Protein AF-0000000069406466 (afdb_homodimer)

pLDDT: mean 70.48, std 24.39, range [24.64, 94.5]

Solvent-accessible surface area (backbone atoms only — not comparable to full-atom values): 13972 Å² total; per-residue (Å²): 131,68,74,75,55,61,64,60,56,62,60,57,58,71,51,67,74,61,66,78,75,68,78,82,64,71,60,53,56,48,69,67,55,51,51,47,45,51,51,47,50,48,57,48,57,71,65,49,71,77,68,84,80,76,56,48,64,37,72,46,17,49,35,21,50,43,39,33,50,47,50,52,49,51,51,35,48,53,44,15,49,49,50,24,62,76,67,70,49,79,52,36,38,43,65,37,44,48,54,22,35,55,65,72,37,48,67,62,57,22,51,53,28,45,54,45,12,51,49,42,30,47,8,51,60,50,66,109,130,68,74,75,56,62,66,62,55,64,66,58,61,70,52,66,73,64,65,78,74,69,78,82,62,65,57,49,56,47,70,69,57,50,51,48,45,49,50,47,51,49,58,48,58,73,65,52,75,72,73,88,79,72,58,48,64,37,73,46,18,48,36,21,51,43,39,32,49,46,49,53,50,50,51,35,50,51,44,15,50,51,49,24,59,74,68,69,50,77,51,36,39,42,64,37,44,48,54,23,35,55,68,72,36,50,66,60,59,21,51,52,28,44,54,45,12,51,46,40,28,47,10,53,61,56,67,108

Secondary structure (DSSP, 8-state):
--HHHHHHHHHHHTTTT-------------HHHHHHHHHHHHHHHHH----S---EE-HHHHHHHHHHHHHHHHHHHHHHHHHHHHHT-SEE-HHHHHHHHHHHS-HHHHHHHHHHHHHHHHHHHTT-/--HHHHHHHHHHHTTTT-------------HHHHHHHHHHHHHHHHH----S--PEEPHHHHHHHHHHHHHHHHHHHHHHHHHHHHHT-SEE-HHHHHHHHHHHS-HHHHHHHHHHHHHHHHHHHTT-

Sequence (256 aa):
MRKNTEIRSKTSLYAKSMGACPKLGGEQVSRATAAAIEASIRTFRKRSKTVHNQLGMSKKAMMAMDSFTFDVYDKIKTEASNLVYQNSKATITSREIQTAVRLILPGELAKHAITEGAKAVTKYTNTKMRKNTEIRSKTSLYAKSMGACPKLGGEQVSRATAAAIEASIRTFRKRSKTVHNQLGMSKKAMMAMDSFTFDVYDKIKTEASNLVYQNSKATITSREIQTAVRLILPGELAKHAITEGAKAVTKYTNTK

Organism: NCBI:txid2607531

Nearest PDB structures (foldseek):
  4kha-assembly1_A  TM=8.473E-01  e=2.253E-07  Thermochaetoides thermophila DSM 1495
  6ipu-assembly1_D  TM=7.915E-01  e=2.539E-07  Homo sapiens
  5g2e-assembly1_L  TM=8.686E-01  e=1.523E-06  Xenopus laevis
  8yti-assembly1_N  TM=7.899E-01  e=3.856E-07  Homo sapiens
  7xvl-assembly1_X  TM=7.874E-01  e=5.518E-07  Homo sapiens

InterPro domains:
  IPR000558 Histone H2B [PR00621] (59-79)
  IPR000558 Histone H2B [PR00621] (81-98)
  IPR000558 Histone H2B [PR00621] (98-111)
  IPR000558 Histone H2B [PR00621] (111-124)
  IPR000558 Histone H2B [PTHR23428] (44-125)
  IPR000558 Histone H2B [SM00427] (41-126)
  IPR007125 Core Histone H2A/H2B/H3 domain [PF00125] (44-103)
  IPR009072 Histone-fold [G3DSA:1.10.20.10] (3-128)
  IPR009072 Histone-fold [SSF47113] (44-128)
  IPR055333 Histone H2B, conserved site [PS00357] (95-117)

Structure (mmCIF, N/CA/C/O backbone):
data_AF-0000000069406466-model_v1
#
loop_
_entity.id
_entity.type
_entity.pdbx_description
1 polymer 'Histone H2B'
#
loop_
_atom_site.group_PDB
_atom_site.id
_atom_site.type_symbol
_atom_site.label_atom_id
_atom_site.label_alt_id
_atom_site.label_comp_id
_atom_site.label_asym_id
_atom_site.label_entity_id
_atom_site.label_seq_id
_atom_site.pdbx_PDB_ins_code
_atom_site.Cartn_x
_atom_site.Cartn_y
_atom_site.Cartn_z
_atom_site.occupancy
_atom_site.B_iso_or_equiv
_atom_site.auth_seq_id
_atom_site.auth_comp_id
_atom_site.auth_asym_id
_atom_site.auth_atom_id
_atom_site.pdbx_PDB_model_num
ATOM 1 N N . MET A 1 1 ? 29.562 -12.445 -11.82 1 24.64 1 MET A N 1
ATOM 2 C CA . MET A 1 1 ? 29.766 -11.016 -11.586 1 24.64 1 MET A CA 1
ATOM 3 C C . MET A 1 1 ? 28.75 -10.188 -12.383 1 24.64 1 MET A C 1
ATOM 5 O O . MET A 1 1 ? 28.719 -8.961 -12.273 1 24.64 1 MET A O 1
ATOM 9 N N . ARG A 1 2 ? 28.219 -10.609 -13.5 1 28.88 2 ARG A N 1
ATOM 10 C CA . ARG A 1 2 ? 27.406 -9.867 -14.461 1 28.88 2 ARG A CA 1
ATOM 11 C C . ARG A 1 2 ? 25.984 -9.688 -13.953 1 28.88 2 ARG A C 1
ATOM 13 O O . ARG A 1 2 ? 25.203 -8.938 -14.539 1 28.88 2 ARG A O 1
ATOM 20 N N . LYS A 1 3 ? 25.5 -10.625 -13.211 1 34.06 3 LYS A N 1
ATOM 21 C CA . LYS A 1 3 ? 24.062 -10.648 -12.977 1 34.06 3 LYS A CA 1
ATOM 22 C C . LYS A 1 3 ? 23.625 -9.492 -12.078 1 34.06 3 LYS A C 1
ATOM 24 O O . LYS A 1 3 ? 22.469 -9.086 -12.102 1 34.06 3 LYS A O 1
ATOM 29 N N . ASN A 1 4 ? 24.422 -9.039 -11.227 1 29.53 4 ASN A N 1
ATOM 30 C CA . ASN A 1 4 ? 24.109 -7.996 -10.266 1 29.53 4 ASN A CA 1
ATOM 31 C C . ASN A 1 4 ? 24.047 -6.621 -10.922 1 29.53 4 ASN A C 1
ATOM 33 O O . ASN A 1 4 ? 23.672 -5.633 -10.289 1 29.53 4 ASN A O 1
ATOM 37 N N . THR A 1 5 ? 24.688 -6.488 -12.117 1 30.31 5 THR A N 1
ATOM 38 C CA . THR A 1 5 ? 24.828 -5.176 -12.734 1 30.31 5 THR A CA 1
ATOM 39 C C . THR A 1 5 ? 23.531 -4.781 -13.453 1 30.31 5 THR A C 1
ATOM 41 O O . THR A 1 5 ? 23.203 -3.596 -13.547 1 30.31 5 THR A O 1
ATOM 44 N N . GLU A 1 6 ? 22.906 -5.77 -14.188 1 29.7 6 GLU A N 1
ATOM 45 C CA . GLU A 1 6 ? 21.797 -5.406 -15.078 1 29.7 6 GLU A CA 1
ATOM 46 C C . GLU A 1 6 ? 20.578 -4.945 -14.281 1 29.7 6 GLU A C 1
ATOM 48 O O . GLU A 1 6 ? 19.781 -4.152 -14.773 1 29.7 6 GLU A O 1
ATOM 53 N N . ILE A 1 7 ? 20.406 -5.43 -13.133 1 30.02 7 ILE A N 1
ATOM 54 C CA . ILE A 1 7 ? 19.219 -5.09 -12.367 1 30.02 7 ILE A CA 1
ATOM 55 C C . ILE A 1 7 ? 19.312 -3.65 -11.867 1 30.02 7 ILE A C 1
ATOM 57 O O . ILE A 1 7 ? 18.297 -3.018 -11.57 1 30.02 7 ILE A O 1
ATOM 61 N N . ARG A 1 8 ? 20.5 -3.139 -11.734 1 30.53 8 ARG A N 1
ATOM 62 C CA . ARG A 1 8 ? 20.656 -1.753 -11.297 1 30.53 8 ARG A CA 1
ATOM 63 C C . ARG A 1 8 ? 20.188 -0.784 -12.383 1 30.53 8 ARG A C 1
ATOM 65 O O . ARG A 1 8 ? 19.719 0.315 -12.078 1 30.53 8 ARG A O 1
ATOM 72 N N . SER A 1 9 ? 20.328 -1.093 -13.602 1 30.78 9 SER A N 1
ATOM 73 C CA . SER A 1 9 ? 20.062 -0.148 -14.68 1 30.78 9 SER A CA 1
ATOM 74 C C . SER A 1 9 ? 18.578 0.061 -14.875 1 30.78 9 SER A C 1
ATOM 76 O O . SER A 1 9 ? 18.125 1.172 -15.172 1 30.78 9 SER A O 1
ATOM 78 N N . LYS A 1 10 ? 17.828 -0.994 -14.852 1 31.56 10 LYS A N 1
ATOM 79 C CA . LYS A 1 10 ? 16.406 -0.818 -15.188 1 31.56 10 LYS A CA 1
ATOM 80 C C . LYS A 1 10 ? 15.664 -0.106 -14.07 1 31.56 10 LYS A C 1
ATOM 82 O O . LYS A 1 10 ? 14.523 0.317 -14.25 1 31.56 10 LYS A O 1
ATOM 87 N N . THR A 1 11 ? 16.156 -0.073 -12.898 1 31 11 THR A N 1
ATOM 88 C CA . THR A 1 11 ? 15.555 0.742 -11.844 1 31 11 THR A CA 1
ATOM 89 C C . THR A 1 11 ? 15.602 2.221 -12.219 1 31 11 THR A C 1
ATOM 91 O O . THR A 1 11 ? 14.836 3.025 -11.68 1 31 11 THR A O 1
ATOM 94 N N . SER A 1 12 ? 16.516 2.639 -13.102 1 29 12 SER A N 1
ATOM 95 C CA . SER A 1 12 ? 16.688 4.023 -13.531 1 29 12 SER A CA 1
ATOM 96 C C . SER A 1 12 ? 15.562 4.449 -14.469 1 29 12 SER A C 1
ATOM 98 O O . SER A 1 12 ? 15.195 5.625 -14.508 1 29 12 SER A O 1
ATOM 100 N N . LEU A 1 13 ? 15.133 3.594 -15.352 1 27.27 13 LEU A N 1
ATOM 101 C CA . LEU A 1 13 ? 14.234 4.031 -16.406 1 27.27 13 LEU A CA 1
ATOM 102 C C . LEU A 1 13 ? 12.852 4.352 -15.852 1 27.27 13 LEU A C 1
ATOM 104 O O . LEU A 1 13 ? 12.07 5.062 -16.484 1 27.27 13 LEU A O 1
ATOM 108 N N . TYR A 1 14 ? 12.445 3.648 -14.938 1 27.73 14 TYR A N 1
ATOM 109 C CA . TYR A 1 14 ? 11.086 3.893 -14.461 1 27.73 14 TYR A CA 1
ATOM 110 C C . TYR A 1 14 ? 10.961 5.289 -13.859 1 27.73 14 TYR A C 1
ATOM 112 O O . TYR A 1 14 ? 9.898 5.664 -13.359 1 27.73 14 TYR A O 1
ATOM 120 N N . ALA A 1 15 ? 12.023 6.035 -13.75 1 26.14 15 ALA A N 1
ATOM 121 C CA . ALA A 1 15 ? 11.938 7.414 -13.273 1 26.14 15 ALA A CA 1
ATOM 122 C C . ALA A 1 15 ? 11.07 8.258 -14.203 1 26.14 15 ALA A C 1
ATOM 124 O O . ALA A 1 15 ? 10.414 9.203 -13.758 1 26.14 15 ALA A O 1
ATOM 125 N N . LYS A 1 16 ? 11.312 8.078 -15.5 1 27 16 LYS A N 1
ATOM 126 C CA . LYS A 1 16 ? 10.914 9.148 -16.406 1 27 16 LYS A CA 1
ATOM 127 C C . LYS A 1 16 ? 9.398 9.219 -16.547 1 27 16 LYS A C 1
ATOM 129 O O . LYS A 1 16 ? 8.844 10.25 -16.922 1 27 16 LYS A O 1
ATOM 134 N N . SER A 1 17 ? 8.797 8.047 -16.656 1 25.7 17 SER A N 1
ATOM 135 C CA . SER A 1 17 ? 7.426 8.195 -17.125 1 25.7 17 SER A CA 1
ATOM 136 C C . SER A 1 17 ? 6.523 8.727 -16.016 1 25.7 17 SER A C 1
ATOM 138 O O . SER A 1 17 ? 5.449 8.172 -15.773 1 25.7 17 SER A O 1
ATOM 140 N N . MET A 1 18 ? 7.02 8.977 -14.914 1 27.36 18 MET A N 1
ATOM 141 C CA . MET A 1 18 ? 6.16 9.648 -13.945 1 27.36 18 MET A CA 1
ATOM 142 C C . MET A 1 18 ? 5.562 10.922 -14.531 1 27.36 18 MET A C 1
ATOM 144 O O . MET A 1 18 ? 6.289 11.875 -14.836 1 27.36 18 MET A O 1
ATOM 148 N N . GLY A 1 19 ? 4.688 10.82 -15.57 1 25.95 19 GLY A N 1
ATOM 149 C CA . GLY A 1 19 ? 4.055 11.961 -16.219 1 25.95 19 GLY A CA 1
ATOM 150 C C . GLY A 1 19 ? 3.807 13.117 -15.266 1 25.95 19 GLY A C 1
ATOM 151 O O . GLY A 1 19 ? 3.879 12.953 -14.047 1 25.95 19 GLY A O 1
ATOM 152 N N . ALA A 1 20 ? 3.555 14.328 -15.828 1 25.59 20 ALA A N 1
ATOM 153 C CA . ALA A 1 20 ? 3.336 15.703 -15.367 1 25.59 20 ALA A CA 1
ATOM 154 C C . ALA A 1 20 ? 2.295 15.742 -14.258 1 25.59 20 ALA A C 1
ATOM 156 O O . ALA A 1 20 ? 1.245 15.102 -14.352 1 25.59 20 ALA A O 1
ATOM 157 N N . CYS A 1 21 ? 2.734 15.82 -13.047 1 26.34 21 CYS A N 1
ATOM 158 C CA . CYS A 1 21 ? 1.842 16.234 -11.961 1 26.34 21 CYS A CA 1
ATOM 159 C C . CYS A 1 21 ? 0.763 17.172 -12.477 1 26.34 21 CYS A C 1
ATOM 161 O O . CYS A 1 21 ? 1.069 18.25 -12.984 1 26.34 21 CYS A O 1
ATOM 163 N N . PRO A 1 22 ? -0.273 16.703 -13.086 1 28.12 22 PRO A N 1
ATOM 164 C CA . PRO A 1 22 ? -1.196 17.781 -13.422 1 28.12 22 PRO A CA 1
ATOM 165 C C . PRO A 1 22 ? -1.285 18.844 -12.328 1 28.12 22 PRO A C 1
ATOM 167 O O . PRO A 1 22 ? -1.017 18.562 -11.164 1 28.12 22 PRO A O 1
ATOM 170 N N . LYS A 1 23 ? -1.29 20.062 -12.688 1 30.56 23 LYS A N 1
ATOM 171 C CA . LYS A 1 23 ? -1.561 21.281 -11.914 1 30.56 23 LYS A CA 1
ATOM 172 C C . LYS A 1 23 ? -2.576 21 -10.805 1 30.56 23 LYS A C 1
ATOM 174 O O . LYS A 1 23 ? -3.52 20.234 -11 1 30.56 23 LYS A O 1
ATOM 179 N N . LEU A 1 24 ? -2.186 21.031 -9.43 1 33.44 24 LEU A N 1
ATOM 180 C CA . LEU A 1 24 ? -2.865 21.141 -8.141 1 33.44 24 LEU A CA 1
ATOM 181 C C . LEU A 1 24 ? -4.238 21.781 -8.305 1 33.44 24 LEU A C 1
ATOM 183 O O . LEU A 1 24 ? -4.434 22.938 -7.938 1 33.44 24 LEU A O 1
ATOM 187 N N . GLY A 1 25 ? -4.895 21.797 -9.438 1 31.45 25 GLY A N 1
ATOM 188 C CA . GLY A 1 25 ? -6.18 22.469 -9.414 1 31.45 25 GLY A CA 1
ATOM 189 C C . GLY A 1 25 ? -7.125 21.906 -8.367 1 31.45 25 GLY A C 1
ATOM 190 O O . GLY A 1 25 ? -6.918 20.812 -7.855 1 31.45 25 GLY A O 1
ATOM 191 N N . GLY A 1 26 ? -8 22.656 -7.578 1 38.09 26 GLY A N 1
ATOM 192 C CA . GLY A 1 26 ? -9.078 22.75 -6.605 1 38.09 26 GLY A CA 1
ATOM 193 C C . GLY A 1 26 ? -10.031 21.578 -6.66 1 38.09 26 GLY A C 1
ATOM 194 O O . GLY A 1 26 ? -11.195 21.688 -6.258 1 38.09 26 GLY A O 1
ATOM 195 N N . GLU A 1 27 ? -9.852 20.625 -7.516 1 46.22 27 GLU A N 1
ATOM 196 C CA . GLU A 1 27 ? -11.023 19.766 -7.703 1 46.22 27 GLU A CA 1
ATOM 197 C C . GLU A 1 27 ? -11.25 18.875 -6.492 1 46.22 27 GLU A C 1
ATOM 199 O O . GLU A 1 27 ? -10.305 18.266 -5.977 1 46.22 27 GLU A O 1
ATOM 204 N N . GLN A 1 28 ? -12.43 19.094 -5.68 1 54.94 28 GLN A N 1
ATOM 205 C CA . GLN A 1 28 ? -13.047 18.438 -4.539 1 54.94 28 GLN A CA 1
ATOM 206 C C . GLN A 1 28 ? -13.078 16.922 -4.734 1 54.94 28 GLN A C 1
ATOM 208 O O . GLN A 1 28 ? -13.375 16.438 -5.828 1 54.94 28 GLN A O 1
ATOM 213 N N . VAL A 1 29 ? -12.383 16.219 -3.791 1 64.81 29 VAL A N 1
ATOM 214 C CA . VAL A 1 29 ? -12.5 14.758 -3.822 1 64.81 29 VAL A CA 1
ATOM 215 C C . VAL A 1 29 ? -13.961 14.352 -3.67 1 64.81 29 VAL A C 1
ATOM 217 O O . VAL A 1 29 ? -14.68 14.891 -2.822 1 64.81 29 VAL A O 1
ATOM 220 N N . SER A 1 30 ? -14.43 13.711 -4.57 1 75.19 30 SER A N 1
ATOM 221 C CA . SER A 1 30 ? -15.805 13.227 -4.512 1 75.19 30 SER A CA 1
ATOM 222 C C . SER A 1 30 ? -16.047 12.406 -3.246 1 75.19 30 SER A C 1
ATOM 224 O O . SER A 1 30 ? -15.102 11.875 -2.66 1 75.19 30 SER A O 1
ATOM 226 N N . ARG A 1 31 ? -17.25 12.5 -2.707 1 80.12 31 ARG A N 1
ATOM 227 C CA . ARG A 1 31 ? -17.641 11.727 -1.537 1 80.12 31 ARG A CA 1
ATOM 228 C C . ARG A 1 31 ? -17.281 10.25 -1.718 1 80.12 31 ARG A C 1
ATOM 230 O O . ARG A 1 31 ? -16.844 9.586 -0.773 1 80.12 31 ARG A O 1
ATOM 237 N N . ALA A 1 32 ? -17.484 9.773 -2.922 1 80.94 32 ALA A N 1
ATOM 238 C CA . ALA A 1 32 ? -17.203 8.367 -3.215 1 80.94 32 ALA A CA 1
ATOM 239 C C . ALA A 1 32 ? -15.719 8.062 -3.059 1 80.94 32 ALA A C 1
ATOM 241 O O . ALA A 1 32 ? -15.352 7.023 -2.502 1 80.94 32 ALA A O 1
ATOM 242 N N . THR A 1 33 ? -14.914 8.938 -3.521 1 79.5 33 THR A N 1
ATOM 243 C CA . THR A 1 33 ? -13.469 8.742 -3.422 1 79.5 33 THR A CA 1
ATOM 244 C C . THR A 1 33 ? -13.016 8.805 -1.967 1 79.5 33 THR A C 1
ATOM 246 O O . THR A 1 33 ? -12.188 7.996 -1.536 1 79.5 33 THR A O 1
ATOM 249 N N . ALA A 1 34 ? -13.586 9.688 -1.26 1 81.94 34 ALA A N 1
ATOM 250 C CA . ALA A 1 34 ? -13.25 9.82 0.156 1 81.94 34 ALA A CA 1
ATOM 251 C C . ALA A 1 34 ? -13.625 8.555 0.925 1 81.94 34 ALA A C 1
ATOM 253 O O . ALA A 1 34 ? -12.867 8.102 1.785 1 81.94 34 ALA A O 1
ATOM 254 N N . ALA A 1 35 ? -14.773 8.062 0.629 1 84.75 35 ALA A N 1
ATOM 255 C CA . ALA A 1 35 ? -15.227 6.84 1.284 1 84.75 35 ALA A CA 1
ATOM 256 C C . ALA A 1 35 ? -14.312 5.668 0.956 1 84.75 35 ALA A C 1
ATOM 258 O O . ALA A 1 35 ? -14.031 4.832 1.817 1 84.75 35 ALA A O 1
ATOM 259 N N . ALA A 1 36 ? -13.867 5.617 -0.244 1 85.19 36 ALA A N 1
ATOM 260 C CA . ALA A 1 36 ? -12.969 4.551 -0.664 1 85.19 36 ALA A CA 1
ATOM 261 C C . ALA A 1 36 ? -11.633 4.645 0.071 1 85.19 36 ALA A C 1
ATOM 263 O O . ALA A 1 36 ? -11.07 3.625 0.487 1 85.19 36 ALA A O 1
ATOM 264 N N . ILE A 1 37 ? -11.18 5.824 0.205 1 86.75 37 ILE A N 1
ATOM 265 C CA . ILE A 1 37 ? -9.922 6.074 0.908 1 86.75 37 ILE A CA 1
ATOM 266 C C . ILE A 1 37 ? -10.047 5.633 2.365 1 86.75 37 ILE A C 1
ATOM 268 O O . ILE A 1 37 ? -9.18 4.93 2.887 1 86.75 37 ILE A O 1
ATOM 272 N N . GLU A 1 38 ? -11.172 6.016 2.943 1 87.5 38 GLU A N 1
ATOM 273 C CA . GLU A 1 38 ? -11.406 5.648 4.336 1 87.5 38 GLU A CA 1
ATOM 274 C C . GLU A 1 38 ? -11.492 4.133 4.5 1 87.5 38 GLU A C 1
ATOM 276 O O . GLU A 1 38 ? -10.992 3.578 5.48 1 87.5 38 GLU A O 1
ATOM 281 N N . ALA A 1 39 ? -12.141 3.529 3.592 1 88.06 39 ALA A N 1
ATOM 282 C CA . ALA A 1 39 ? -12.281 2.076 3.643 1 88.06 39 ALA A CA 1
ATOM 283 C C . ALA A 1 39 ? -10.922 1.392 3.555 1 88.06 39 ALA A C 1
ATOM 285 O O . ALA A 1 39 ? -10.633 0.463 4.316 1 88.06 39 ALA A O 1
ATOM 286 N N . SER A 1 40 ? -10.141 1.834 2.66 1 88.75 40 SER A N 1
ATOM 287 C CA . SER A 1 40 ? -8.805 1.264 2.496 1 88.75 40 SER A CA 1
ATOM 288 C C . SER A 1 40 ? -7.977 1.416 3.768 1 88.75 40 SER A C 1
ATOM 290 O O . SER A 1 40 ? -7.367 0.452 4.238 1 88.75 40 SER A O 1
ATOM 292 N N . ILE A 1 41 ? -7.957 2.533 4.348 1 90.19 41 ILE A N 1
ATOM 293 C CA . ILE A 1 41 ? -7.172 2.818 5.543 1 90.19 41 ILE A CA 1
ATOM 294 C C . ILE A 1 41 ? -7.703 2.002 6.719 1 90.19 41 ILE A C 1
ATOM 296 O O . ILE A 1 41 ? -6.926 1.492 7.531 1 90.19 41 ILE A O 1
ATOM 300 N N . ARG A 1 42 ? -9.039 1.912 6.781 1 88.25 42 ARG A N 1
ATOM 301 C CA . ARG A 1 42 ? -9.656 1.148 7.863 1 88.25 42 ARG A CA 1
ATOM 302 C C . ARG A 1 42 ? -9.203 -0.307 7.832 1 88.25 42 ARG A C 1
ATOM 304 O O . ARG A 1 42 ? -8.93 -0.899 8.875 1 88.25 42 ARG A O 1
ATOM 311 N N . THR A 1 43 ? -9.148 -0.92 6.707 1 87.44 43 THR A N 1
ATOM 312 C CA . THR A 1 43 ? -8.734 -2.312 6.574 1 87.44 43 THR A CA 1
ATOM 313 C C . THR A 1 43 ? -7.309 -2.506 7.086 1 87.44 43 THR A C 1
ATOM 315 O O . THR A 1 43 ? -6.992 -3.535 7.684 1 87.44 43 THR A O 1
ATOM 318 N N . PHE A 1 44 ? -6.43 -1.584 6.887 1 88.75 44 PHE A N 1
ATOM 319 C CA . PHE A 1 44 ? -5.035 -1.681 7.297 1 88.75 44 PHE A CA 1
ATOM 320 C C . PHE A 1 44 ? -4.883 -1.36 8.781 1 88.75 44 PHE A C 1
ATOM 322 O O . PHE A 1 44 ? -4.066 -1.975 9.469 1 88.75 44 PHE A O 1
ATOM 329 N N . ARG A 1 45 ? -5.676 -0.36 9.188 1 85.81 45 ARG A N 1
ATOM 330 C CA . ARG A 1 45 ? -5.625 0.041 10.594 1 85.81 45 ARG A CA 1
ATOM 331 C C . ARG A 1 45 ? -6 -1.12 11.508 1 85.81 45 ARG A C 1
ATOM 333 O O . ARG A 1 45 ? -5.395 -1.305 12.57 1 85.81 45 ARG A O 1
ATOM 340 N N . LYS A 1 46 ? -6.961 -1.856 11.117 1 82.88 46 LYS A N 1
ATOM 341 C CA . LYS A 1 46 ? -7.445 -2.973 11.922 1 82.88 46 LYS A CA 1
ATOM 342 C C . LYS A 1 46 ? -6.391 -4.07 12.031 1 82.88 46 LYS A C 1
ATOM 344 O O . LYS A 1 46 ? -6.336 -4.785 13.039 1 82.88 46 LYS A O 1
ATOM 349 N N . ARG A 1 47 ? -5.574 -4.25 11.117 1 78.88 47 ARG A N 1
ATOM 350 C CA . ARG A 1 47 ? -4.582 -5.32 11.07 1 78.88 47 ARG A CA 1
ATOM 351 C C . ARG A 1 47 ? -3.266 -4.871 11.695 1 78.88 47 ARG A C 1
ATOM 353 O O . ARG A 1 47 ? -2.414 -5.699 12.023 1 78.88 47 ARG A O 1
ATOM 360 N N . SER A 1 48 ? -3.055 -3.596 11.586 1 75.25 48 SER A N 1
ATOM 361 C CA . SER A 1 48 ? -1.8 -3.061 12.102 1 75.25 48 SER A CA 1
ATOM 362 C C . SER A 1 48 ? -1.652 -3.342 13.594 1 75.25 48 SER A C 1
ATOM 364 O O . SER A 1 48 ? -2.604 -3.172 14.359 1 75.25 48 SER A O 1
ATOM 366 N N . LYS A 1 49 ? -0.768 -4.398 13.984 1 58.44 49 LYS A N 1
ATOM 367 C CA . LYS A 1 49 ? -0.438 -4.738 15.359 1 58.44 49 LYS A CA 1
ATOM 368 C C . LYS A 1 49 ? -0.031 -3.498 16.156 1 58.44 49 LYS A C 1
ATOM 370 O O . LYS A 1 49 ? 0.234 -3.582 17.359 1 58.44 49 LYS A O 1
ATOM 375 N N . THR A 1 50 ? 0.639 -2.75 15.445 1 52.12 50 THR A N 1
ATOM 376 C CA . THR A 1 50 ? 1.229 -1.642 16.188 1 52.12 50 THR A CA 1
ATOM 377 C C . THR A 1 50 ? 0.231 -1.069 17.188 1 52.12 50 THR A C 1
ATOM 379 O O . THR A 1 50 ? -0.922 -0.807 16.844 1 52.12 50 THR A O 1
ATOM 382 N N . VAL A 1 51 ? 0.414 -1.523 18.328 1 46.09 51 VAL A N 1
ATOM 383 C CA . VAL A 1 51 ? -0.062 -1.351 19.688 1 46.09 51 VAL A CA 1
ATOM 384 C C . VAL A 1 51 ? -0.961 -0.119 19.781 1 46.09 51 VAL A C 1
ATOM 386 O O . VAL A 1 51 ? -0.967 0.716 18.875 1 46.09 51 VAL A O 1
ATOM 389 N N . HIS A 1 52 ? -1.019 0.562 21 1 45.59 52 HIS A N 1
ATOM 390 C CA . HIS A 1 52 ? -1.514 1.524 21.969 1 45.59 52 HIS A CA 1
ATOM 391 C C . HIS A 1 52 ? -1.46 2.945 21.422 1 45.59 52 HIS A C 1
ATOM 393 O O . HIS A 1 52 ? -2.008 3.871 22.031 1 45.59 52 HIS A O 1
ATOM 399 N N . ASN A 1 53 ? -0.324 3.291 20.609 1 50.84 53 ASN A N 1
ATOM 400 C CA . ASN A 1 53 ? -0.026 4.719 20.578 1 50.84 53 ASN A CA 1
ATOM 401 C C . ASN A 1 53 ? -0.909 5.449 19.562 1 50.84 53 ASN A C 1
ATOM 403 O O . ASN A 1 53 ? -0.602 5.48 18.375 1 50.84 53 ASN A O 1
ATOM 407 N N . GLN A 1 54 ? -2.127 5.359 19.812 1 60.75 54 GLN A N 1
ATOM 408 C CA . GLN A 1 54 ? -3.357 5.887 19.234 1 60.75 54 GLN A CA 1
ATOM 409 C C . GLN A 1 54 ? -3.115 7.23 18.562 1 60.75 54 GLN A C 1
ATOM 411 O O . GLN A 1 54 ? -3.365 8.281 19.156 1 60.75 54 GLN A O 1
ATOM 416 N N . LEU A 1 55 ? -1.96 7.402 17.828 1 78.81 55 LEU A N 1
ATOM 417 C CA . LEU A 1 55 ? -2 8.711 17.188 1 78.81 55 LEU A CA 1
ATOM 418 C C . LEU A 1 55 ? -3.051 8.742 16.078 1 78.81 55 LEU A C 1
ATOM 420 O O . LEU A 1 55 ? -3.129 7.824 15.266 1 78.81 55 LEU A O 1
ATOM 424 N N . GLY A 1 56 ? -3.844 9.672 16.203 1 87.69 56 GLY A N 1
ATOM 425 C CA . GLY A 1 56 ? -4.812 9.93 15.156 1 87.69 56 GLY A CA 1
ATOM 426 C C . GLY A 1 56 ? -4.184 10.477 13.883 1 87.69 56 GLY A C 1
ATOM 427 O O . GLY A 1 56 ? -3.082 11.031 13.922 1 87.69 56 GLY A O 1
ATOM 428 N N . MET A 1 57 ? -4.758 10.141 12.789 1 91.06 57 MET A N 1
ATOM 429 C CA . MET A 1 57 ? -4.352 10.672 11.492 1 91.06 57 MET A CA 1
ATOM 430 C C . MET A 1 57 ? -5.348 11.711 11 1 91.06 57 MET A C 1
ATOM 432 O O . MET A 1 57 ? -6.559 11.508 11.07 1 91.06 57 MET A O 1
ATOM 436 N N . SER A 1 58 ? -4.758 12.836 10.656 1 90.31 58 SER A N 1
ATOM 437 C CA . SER A 1 58 ? -5.629 13.852 10.062 1 90.31 58 SER A CA 1
ATOM 438 C C . SER A 1 58 ? -6.254 13.344 8.766 1 90.31 58 SER A C 1
ATOM 440 O O . SER A 1 58 ? -5.766 12.391 8.164 1 90.31 58 SER A O 1
ATOM 442 N N . LYS A 1 59 ? -7.336 14 8.312 1 87.5 59 LYS A N 1
ATOM 443 C CA . LYS A 1 59 ? -7.977 13.641 7.051 1 87.5 59 LYS A CA 1
ATOM 444 C C . LYS A 1 59 ? -7 13.766 5.887 1 87.5 59 LYS A C 1
ATOM 446 O O . LYS A 1 59 ? -6.953 12.906 5.012 1 87.5 59 LYS A O 1
ATOM 451 N N . LYS A 1 60 ? -6.23 14.82 5.934 1 87.62 60 LYS A N 1
ATOM 452 C CA . LYS A 1 60 ? -5.25 15.039 4.875 1 87.62 60 LYS A CA 1
ATOM 453 C C . LYS A 1 60 ? -4.172 13.961 4.891 1 87.62 60 LYS A C 1
ATOM 455 O O . LYS A 1 60 ? -3.693 13.531 3.838 1 87.62 60 LYS A O 1
ATOM 460 N N . ALA A 1 61 ? -3.773 13.57 6.105 1 92.38 61 ALA A N 1
ATOM 461 C CA . ALA A 1 61 ? -2.789 12.5 6.238 1 92.38 61 ALA A CA 1
ATOM 462 C C . ALA A 1 61 ? -3.33 11.188 5.684 1 92.38 61 ALA A C 1
ATOM 464 O O . ALA A 1 61 ? -2.609 10.445 5.008 1 92.38 61 ALA A O 1
ATOM 465 N N . MET A 1 62 ? -4.527 10.945 5.922 1 90.94 62 MET A N 1
ATOM 466 C CA . MET A 1 62 ? -5.164 9.719 5.441 1 90.94 62 MET A CA 1
ATOM 467 C C . MET A 1 62 ? -5.215 9.688 3.918 1 90.94 62 MET A C 1
ATOM 469 O O . MET A 1 62 ? -4.945 8.656 3.303 1 90.94 62 MET A O 1
ATOM 473 N N . MET A 1 63 ? -5.477 10.773 3.33 1 87.94 63 MET A N 1
ATOM 474 C CA . MET A 1 63 ? -5.539 10.883 1.875 1 87.94 63 MET A CA 1
ATOM 475 C C . MET A 1 63 ? -4.164 10.672 1.253 1 87.94 63 MET A C 1
ATOM 477 O O . MET A 1 63 ? -4.027 9.953 0.264 1 87.94 63 MET A O 1
ATOM 481 N N . ALA A 1 64 ? -3.242 11.328 1.845 1 91.25 64 ALA A N 1
ATOM 482 C CA . ALA A 1 64 ? -1.877 11.164 1.355 1 91.25 64 ALA A CA 1
ATOM 483 C C . ALA A 1 64 ? -1.418 9.711 1.498 1 91.25 64 ALA A C 1
ATOM 485 O O . ALA A 1 64 ? -0.81 9.156 0.582 1 91.25 64 ALA A O 1
ATOM 486 N N . MET A 1 65 ? -1.699 9.148 2.67 1 92.44 65 MET A N 1
ATOM 487 C CA . MET A 1 65 ? -1.323 7.758 2.93 1 92.44 65 MET A CA 1
ATOM 488 C C . MET A 1 65 ? -1.947 6.824 1.897 1 92.44 65 MET A C 1
ATOM 490 O O . MET A 1 65 ? -1.262 5.969 1.334 1 92.44 65 MET A O 1
ATOM 494 N N . ASP A 1 66 ? -3.17 7.016 1.688 1 90.75 66 ASP A N 1
ATOM 495 C CA . ASP A 1 66 ? -3.871 6.184 0.714 1 90.75 66 ASP A CA 1
ATOM 496 C C . ASP A 1 66 ? -3.281 6.355 -0.683 1 90.75 66 ASP A C 1
ATOM 498 O O . ASP A 1 66 ? -3.123 5.383 -1.422 1 90.75 66 ASP A O 1
ATOM 502 N N . SER A 1 67 ? -3.053 7.547 -1.064 1 88.62 67 SER A N 1
ATOM 503 C CA . SER A 1 67 ? -2.467 7.832 -2.371 1 88.62 67 SER A CA 1
ATOM 504 C C . SER A 1 67 ? -1.142 7.102 -2.555 1 88.62 67 SER A C 1
ATOM 506 O O . SER A 1 67 ? -0.898 6.5 -3.602 1 88.62 67 SER A O 1
ATOM 508 N N . PHE A 1 68 ? -0.327 7.094 -1.562 1 88.81 68 PHE A N 1
ATOM 509 C CA . PHE A 1 68 ? 0.983 6.457 -1.64 1 88.81 68 PHE A CA 1
ATOM 510 C C . PHE A 1 68 ? 0.844 4.941 -1.716 1 88.81 68 PHE A C 1
ATOM 512 O O . PHE A 1 68 ? 1.512 4.293 -2.523 1 88.81 68 PHE A O 1
ATOM 519 N N . THR A 1 69 ? 0.042 4.438 -0.833 1 92.5 69 THR A N 1
ATOM 520 C CA . THR A 1 69 ? -0.162 2.994 -0.821 1 92.5 69 THR A CA 1
ATOM 521 C C . THR A 1 69 ? -0.731 2.518 -2.154 1 92.5 69 THR A C 1
ATOM 523 O O . THR A 1 69 ? -0.33 1.472 -2.668 1 92.5 69 THR A O 1
ATOM 526 N N . PHE A 1 70 ? -1.585 3.305 -2.711 1 89.12 70 PHE A N 1
ATOM 527 C CA . PHE A 1 70 ? -2.174 2.982 -4.004 1 89.12 70 PHE A CA 1
ATOM 528 C C . PHE A 1 70 ? -1.118 3.006 -5.102 1 89.12 70 PHE A C 1
ATOM 530 O O . PHE A 1 70 ? -1.116 2.146 -5.988 1 89.12 70 PHE A O 1
ATOM 537 N N . ASP A 1 71 ? -0.325 3.979 -5.066 1 87.69 71 ASP A N 1
ATOM 538 C CA . ASP A 1 71 ? 0.732 4.086 -6.066 1 87.69 71 ASP A CA 1
ATOM 539 C C . ASP A 1 71 ? 1.639 2.855 -6.043 1 87.69 71 ASP A C 1
ATOM 541 O O . ASP A 1 71 ? 2.031 2.348 -7.094 1 87.69 71 ASP A O 1
ATOM 545 N N . VAL A 1 72 ? 2.002 2.434 -4.863 1 90.81 72 VAL A N 1
ATOM 546 C CA . VAL A 1 72 ? 2.842 1.25 -4.719 1 90.81 72 VAL A CA 1
ATOM 547 C C . VAL A 1 72 ? 2.111 0.027 -5.266 1 90.81 72 VAL A C 1
ATOM 549 O O . VAL A 1 72 ? 2.682 -0.757 -6.027 1 90.81 72 VAL A O 1
ATOM 552 N N . TYR A 1 73 ? 0.889 -0.145 -4.906 1 91.69 73 TYR A N 1
ATOM 553 C CA . TYR A 1 73 ? 0.06 -1.236 -5.41 1 91.69 73 TYR A CA 1
ATOM 554 C C . TYR A 1 73 ? 0.027 -1.241 -6.934 1 91.69 73 TYR A C 1
ATOM 556 O O . TYR A 1 73 ? 0.219 -2.285 -7.559 1 91.69 73 TYR A O 1
ATOM 564 N N . ASP A 1 74 ? -0.227 -0.133 -7.48 1 88.56 74 ASP A N 1
ATOM 565 C CA . ASP A 1 74 ? -0.383 -0.011 -8.93 1 88.56 74 ASP A CA 1
ATOM 566 C C . ASP A 1 74 ? 0.928 -0.318 -9.648 1 88.56 74 ASP A C 1
ATOM 568 O O . ASP A 1 74 ? 0.926 -0.929 -10.719 1 88.56 74 ASP A O 1
ATOM 572 N N . LYS A 1 75 ? 1.954 0.1 -9.133 1 89.88 75 LYS A N 1
ATOM 573 C CA . LYS A 1 75 ? 3.256 -0.174 -9.734 1 89.88 75 LYS A CA 1
ATOM 574 C C . LYS A 1 75 ? 3.574 -1.666 -9.695 1 89.88 75 LYS A C 1
ATOM 576 O O . LYS A 1 75 ? 4.051 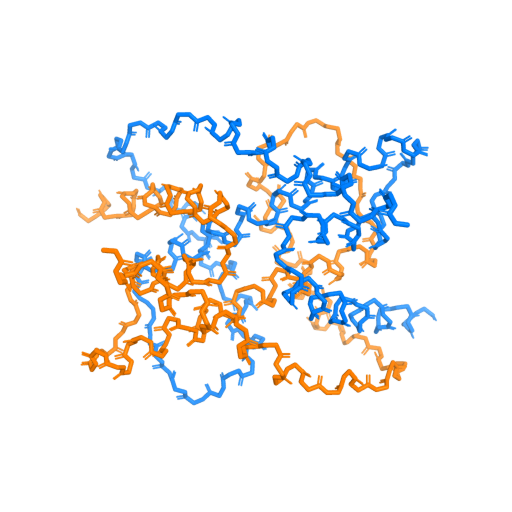-2.227 -10.688 1 89.88 75 LYS A O 1
ATOM 581 N N . ILE A 1 76 ? 3.369 -2.256 -8.516 1 91.75 76 ILE A N 1
ATOM 582 C CA . ILE A 1 76 ? 3.611 -3.689 -8.398 1 91.75 76 ILE A CA 1
ATOM 583 C C . ILE A 1 76 ? 2.74 -4.445 -9.398 1 91.75 76 ILE A C 1
ATOM 585 O O . ILE A 1 76 ? 3.217 -5.352 -10.086 1 91.75 76 ILE A O 1
ATOM 589 N N . LYS A 1 77 ? 1.487 -4.094 -9.453 1 92.38 77 LYS A N 1
ATOM 590 C CA . LYS A 1 77 ? 0.556 -4.773 -10.352 1 92.38 77 LYS A CA 1
ATOM 591 C C . LYS A 1 77 ? 0.979 -4.613 -11.812 1 92.38 77 LYS A C 1
ATOM 593 O O . LYS A 1 77 ? 0.916 -5.566 -12.586 1 92.38 77 LYS A O 1
ATOM 598 N N . THR A 1 78 ? 1.33 -3.426 -12.219 1 90.38 78 THR A N 1
ATOM 599 C CA . THR A 1 78 ? 1.757 -3.156 -13.586 1 90.38 78 THR A CA 1
ATOM 600 C C . THR A 1 78 ? 2.975 -4 -13.953 1 90.38 78 THR A C 1
ATOM 602 O O . THR A 1 78 ? 3.006 -4.637 -15.008 1 90.38 78 THR A O 1
ATOM 605 N N . GLU A 1 79 ? 3.896 -4.031 -13 1 92.38 79 GLU A N 1
ATOM 606 C CA . GLU A 1 79 ? 5.098 -4.824 -13.25 1 92.38 79 GLU A CA 1
ATOM 607 C C . GLU A 1 79 ? 4.785 -6.316 -13.273 1 92.38 79 GLU A C 1
ATOM 609 O O . GLU A 1 79 ? 5.309 -7.051 -14.117 1 92.38 79 GLU A O 1
ATOM 614 N N . ALA A 1 80 ? 3.961 -6.746 -12.352 1 93.94 80 ALA A N 1
ATOM 615 C CA . ALA A 1 80 ? 3.549 -8.148 -12.344 1 93.94 80 ALA A CA 1
ATOM 616 C C . ALA A 1 80 ? 2.822 -8.508 -13.641 1 93.94 80 ALA A C 1
ATOM 618 O O . ALA A 1 80 ? 3.027 -9.594 -14.188 1 93.94 80 ALA A O 1
ATOM 619 N N . SER A 1 81 ? 2.002 -7.664 -14.141 1 92.31 81 SER A N 1
ATOM 620 C CA . SER A 1 81 ? 1.279 -7.879 -15.391 1 92.31 81 SER A CA 1
ATOM 621 C C . SER A 1 81 ? 2.238 -7.98 -16.578 1 92.31 81 SER A C 1
ATOM 623 O O . SER A 1 81 ? 2.061 -8.828 -17.453 1 92.31 81 SER A O 1
ATOM 625 N N . ASN A 1 82 ? 3.227 -7.121 -16.562 1 92.31 82 ASN A N 1
ATOM 626 C CA . ASN A 1 82 ? 4.246 -7.18 -17.609 1 92.31 82 ASN A CA 1
ATOM 627 C C . ASN A 1 82 ? 4.969 -8.523 -17.609 1 92.31 82 ASN A C 1
ATOM 629 O O . ASN A 1 82 ? 5.258 -9.07 -18.672 1 92.31 82 ASN A O 1
ATOM 633 N N . LEU A 1 83 ? 5.25 -8.977 -16.453 1 93.38 83 LEU A N 1
ATOM 634 C CA . LEU A 1 83 ? 5.914 -10.273 -16.312 1 93.38 83 LEU A CA 1
ATOM 635 C C . LEU A 1 83 ? 5.027 -11.391 -16.844 1 93.38 83 LEU A C 1
ATOM 637 O O . LEU A 1 83 ? 5.52 -12.344 -17.453 1 93.38 83 LEU A O 1
ATOM 641 N N . VAL A 1 84 ? 3.746 -11.328 -16.641 1 93.81 84 VAL A N 1
ATOM 642 C CA . VAL A 1 84 ? 2.805 -12.336 -17.141 1 93.81 84 VAL A CA 1
ATOM 643 C C . VAL A 1 84 ? 2.789 -12.328 -18.656 1 93.81 84 VAL A C 1
ATOM 645 O O . VAL A 1 84 ? 2.799 -13.383 -19.297 1 93.81 84 VAL A O 1
ATOM 648 N N . TYR A 1 85 ? 2.779 -11.141 -19.219 1 90.75 85 TYR A N 1
ATOM 649 C CA . TYR A 1 85 ? 2.801 -11.008 -20.672 1 90.75 85 TYR A CA 1
ATOM 650 C C . TYR A 1 85 ? 4.098 -11.562 -21.25 1 90.75 85 TYR A C 1
ATOM 652 O O . TYR A 1 85 ? 4.078 -12.281 -22.266 1 90.75 85 TYR A O 1
ATOM 660 N N . GLN A 1 86 ? 5.16 -11.297 -20.625 1 92.81 86 GLN A N 1
ATOM 661 C CA . GLN A 1 86 ? 6.465 -11.766 -21.094 1 92.81 86 GLN A CA 1
ATOM 662 C C . GLN A 1 86 ? 6.555 -13.289 -21.031 1 92.81 86 GLN A C 1
ATOM 664 O O . GLN A 1 86 ? 7.18 -13.914 -21.891 1 92.81 86 GLN A O 1
ATOM 669 N N . ASN A 1 87 ? 5.902 -13.867 -19.969 1 92.06 87 ASN A N 1
ATOM 670 C CA . ASN A 1 87 ? 5.965 -15.305 -19.75 1 92.06 87 ASN A CA 1
ATOM 671 C C . ASN A 1 87 ? 4.805 -16.031 -20.422 1 92.06 87 ASN A C 1
ATOM 673 O O . ASN A 1 87 ? 4.715 -17.25 -20.391 1 92.06 87 ASN A O 1
ATOM 677 N N . SER A 1 88 ? 3.951 -15.297 -21.062 1 92.12 88 SER A N 1
ATOM 678 C CA . SER A 1 88 ? 2.795 -15.828 -21.781 1 92.12 88 SER A CA 1
ATOM 679 C C . SER A 1 88 ? 1.886 -16.625 -20.844 1 92.12 88 SER A C 1
ATOM 681 O O . SER A 1 88 ? 1.475 -17.734 -21.172 1 92.12 88 SER A O 1
ATOM 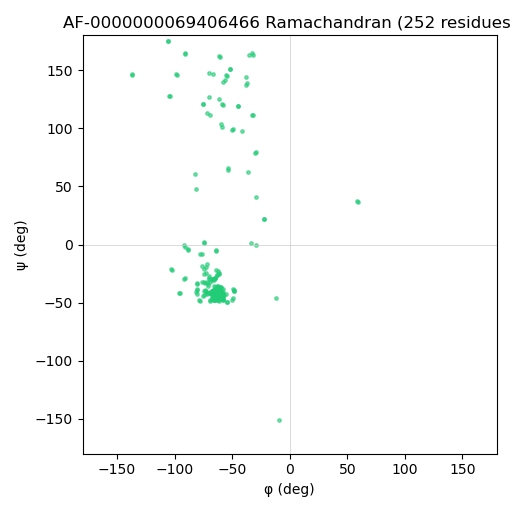683 N N . LYS A 1 89 ? 1.818 -16.094 -19.672 1 89.94 89 LYS A N 1
ATOM 684 C CA . LYS A 1 89 ? 0.867 -16.641 -18.719 1 89.94 89 LYS A CA 1
ATOM 685 C C . LYS A 1 89 ? -0.479 -15.93 -18.797 1 89.94 89 LYS A C 1
ATOM 687 O O . LYS A 1 89 ? -0.598 -14.898 -19.469 1 89.94 89 LYS A O 1
ATOM 692 N N . ALA A 1 90 ? -1.436 -16.547 -18.234 1 91.06 90 ALA A N 1
ATOM 693 C CA . ALA A 1 90 ? -2.781 -15.984 -18.328 1 91.06 90 ALA A CA 1
ATOM 694 C C . ALA A 1 90 ? -3.178 -15.281 -17.047 1 91.06 90 ALA A C 1
ATOM 696 O O . ALA A 1 90 ? -4.098 -14.453 -17.031 1 91.06 90 ALA A O 1
ATOM 697 N N . THR A 1 91 ? -2.568 -15.578 -15.898 1 93.81 91 THR A N 1
ATOM 698 C CA . THR A 1 91 ? -2.971 -15.039 -14.609 1 93.81 91 THR A CA 1
ATOM 699 C C . THR A 1 91 ? -1.751 -14.625 -13.789 1 93.81 91 THR A C 1
ATOM 701 O O . THR A 1 91 ? -0.67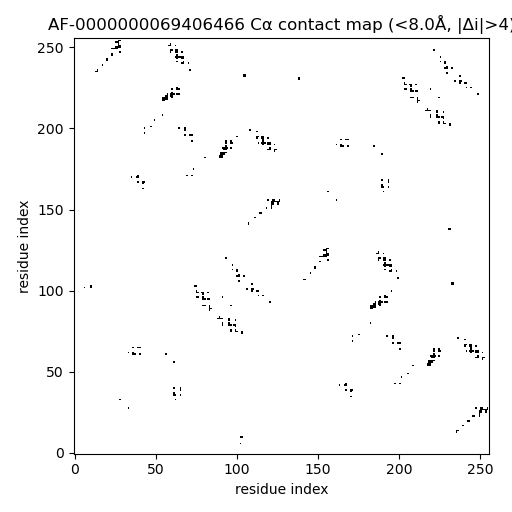8 -15.219 -13.922 1 93.81 91 THR A O 1
ATOM 704 N N . ILE A 1 92 ? -1.911 -13.609 -13.031 1 94.5 92 ILE A N 1
ATOM 705 C CA . ILE A 1 92 ? -0.855 -13.164 -12.133 1 94.5 92 ILE A CA 1
ATOM 706 C C . ILE A 1 92 ? -0.774 -14.094 -10.93 1 94.5 92 ILE A C 1
ATOM 708 O O . ILE A 1 92 ? -1.771 -14.312 -10.234 1 94.5 92 ILE A O 1
ATOM 712 N N . THR A 1 93 ? 0.328 -14.672 -10.742 1 94 93 THR A N 1
ATOM 713 C CA . THR A 1 93 ? 0.56 -15.547 -9.594 1 94 93 THR A CA 1
ATOM 714 C C . THR A 1 93 ? 1.455 -14.867 -8.562 1 94 93 THR A C 1
ATOM 716 O O . THR A 1 93 ? 1.916 -13.742 -8.781 1 94 93 THR A O 1
ATOM 719 N N . SER A 1 94 ? 1.632 -15.57 -7.426 1 92.88 94 SER A N 1
ATOM 720 C CA . SER A 1 94 ? 2.463 -15.023 -6.359 1 92.88 94 SER A CA 1
ATOM 721 C C . SER A 1 94 ? 3.908 -14.859 -6.816 1 92.88 94 SER A C 1
ATOM 723 O O . SER A 1 94 ? 4.609 -13.953 -6.348 1 92.88 94 SER A O 1
ATOM 725 N N . ARG A 1 95 ? 4.297 -15.641 -7.754 1 92.44 95 ARG A N 1
ATOM 726 C CA . ARG A 1 95 ? 5.664 -15.555 -8.258 1 92.44 95 ARG A CA 1
ATOM 727 C C . ARG A 1 95 ? 5.898 -14.234 -8.984 1 92.44 95 ARG A C 1
ATOM 729 O O . ARG A 1 95 ? 6.93 -13.586 -8.797 1 92.44 95 ARG A O 1
ATOM 736 N N . GLU A 1 96 ? 5.016 -13.828 -9.852 1 93.88 96 GLU A N 1
ATOM 737 C CA . GLU A 1 96 ? 5.133 -12.555 -10.562 1 93.88 96 GLU A CA 1
ATOM 738 C C . GLU A 1 96 ? 5.078 -11.375 -9.594 1 93.88 96 GLU A C 1
ATOM 740 O O . GLU A 1 96 ? 5.766 -10.375 -9.789 1 93.88 96 GLU A O 1
ATOM 745 N N . ILE A 1 97 ? 4.262 -11.516 -8.555 1 93.88 97 ILE A N 1
ATOM 746 C CA . ILE A 1 97 ? 4.164 -10.461 -7.555 1 93.88 97 ILE A CA 1
ATOM 747 C C . ILE A 1 97 ? 5.492 -10.32 -6.812 1 93.88 97 ILE A C 1
ATOM 749 O O . ILE A 1 97 ? 6 -9.211 -6.637 1 93.88 97 ILE A O 1
ATOM 753 N N . GLN A 1 98 ? 6.02 -11.422 -6.398 1 91.75 98 GLN A N 1
ATOM 754 C CA . GLN A 1 98 ? 7.273 -11.406 -5.652 1 91.75 98 GLN A CA 1
ATOM 755 C C . GLN A 1 98 ? 8.406 -10.82 -6.492 1 91.75 98 GLN A C 1
ATOM 757 O O . GLN A 1 98 ? 9.203 -10.023 -5.996 1 91.75 98 GLN A O 1
ATOM 762 N N . THR A 1 99 ? 8.461 -11.25 -7.727 1 92.25 99 THR A N 1
ATOM 763 C CA . THR A 1 99 ? 9.477 -10.719 -8.625 1 92.25 99 THR A CA 1
ATOM 764 C C . THR A 1 99 ? 9.297 -9.219 -8.82 1 92.25 99 THR A C 1
ATOM 766 O O . THR A 1 99 ? 10.266 -8.453 -8.789 1 92.25 99 THR A O 1
ATOM 769 N N . ALA A 1 100 ? 8.117 -8.773 -9.039 1 93.56 100 ALA A N 1
ATOM 770 C CA . ALA A 1 100 ? 7.809 -7.355 -9.219 1 93.56 100 ALA A CA 1
ATOM 771 C C . ALA A 1 100 ? 8.234 -6.539 -8 1 93.56 100 ALA A C 1
ATOM 773 O O . ALA A 1 100 ? 8.789 -5.449 -8.141 1 93.56 100 ALA A O 1
ATOM 774 N N . VAL A 1 101 ? 7.949 -7.043 -6.781 1 92.12 101 VAL A N 1
ATOM 775 C CA . VAL A 1 101 ? 8.273 -6.352 -5.535 1 92.12 101 VAL A CA 1
ATOM 776 C C . VAL A 1 101 ? 9.789 -6.164 -5.43 1 92.12 101 VAL A C 1
ATOM 778 O O . VAL A 1 101 ? 10.2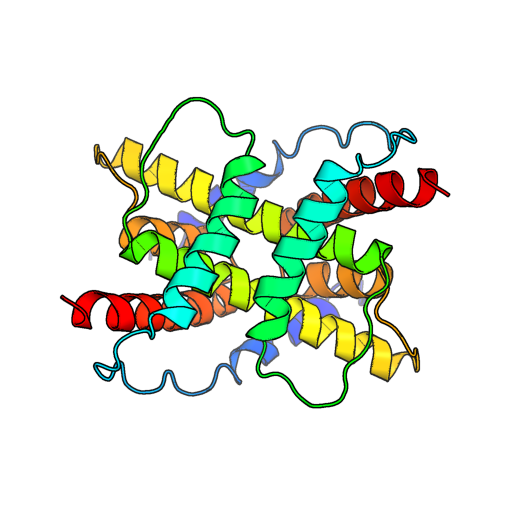58 -5.094 -5.039 1 92.12 101 VAL A O 1
ATOM 781 N N . ARG A 1 102 ? 10.547 -7.141 -5.801 1 88.19 102 ARG A N 1
ATOM 782 C CA . ARG A 1 102 ? 12 -7.07 -5.75 1 88.19 102 ARG A CA 1
ATOM 783 C C . ARG A 1 102 ? 12.531 -6.02 -6.719 1 88.19 102 ARG A C 1
ATOM 785 O O . ARG A 1 102 ? 13.562 -5.395 -6.461 1 88.19 102 ARG A O 1
ATOM 792 N N . LEU A 1 103 ? 11.797 -5.812 -7.75 1 86.88 103 LEU A N 1
ATOM 793 C CA . LEU A 1 103 ? 12.211 -4.852 -8.766 1 86.88 103 LEU A CA 1
ATOM 794 C C . LEU A 1 103 ? 11.883 -3.428 -8.336 1 86.88 103 LEU A C 1
ATOM 796 O O . LEU A 1 103 ? 12.617 -2.49 -8.648 1 86.88 103 LEU A O 1
ATOM 800 N N . ILE A 1 104 ? 10.812 -3.252 -7.629 1 85.56 104 ILE A N 1
ATOM 801 C CA . ILE A 1 104 ? 10.25 -1.927 -7.379 1 85.56 104 ILE A CA 1
ATOM 802 C C . ILE A 1 104 ? 10.758 -1.399 -6.039 1 85.56 104 ILE A C 1
ATOM 804 O O . ILE A 1 104 ? 11.086 -0.217 -5.914 1 85.56 104 ILE A O 1
ATOM 808 N N . LEU A 1 105 ? 10.812 -2.266 -4.996 1 83.69 105 LEU A N 1
ATOM 809 C CA . LEU A 1 105 ? 11.094 -1.828 -3.631 1 83.69 105 LEU A CA 1
ATOM 810 C C . LEU A 1 105 ? 12.562 -2.039 -3.279 1 83.69 105 LEU A C 1
ATOM 812 O O . LEU A 1 105 ? 13.188 -2.98 -3.766 1 83.69 105 LEU A O 1
ATOM 816 N N . PRO A 1 106 ? 12.984 -1.058 -2.449 1 78.94 106 PRO A N 1
ATOM 817 C CA . PRO A 1 106 ? 14.344 -1.284 -1.966 1 78.94 106 PRO A CA 1
ATOM 818 C C . PRO A 1 106 ? 14.531 -2.672 -1.357 1 78.94 106 PRO A C 1
ATOM 820 O O . PRO A 1 106 ? 13.578 -3.268 -0.859 1 78.94 106 PRO A O 1
ATOM 823 N N . GLY A 1 107 ? 15.766 -3.191 -1.438 1 73.06 107 GLY A N 1
ATOM 824 C CA . GLY A 1 107 ? 16.125 -4.559 -1.098 1 73.06 107 GLY A CA 1
ATOM 825 C C . GLY A 1 107 ? 15.609 -4.992 0.26 1 73.06 107 GLY A C 1
ATOM 826 O O . GLY A 1 107 ? 14.992 -6.051 0.383 1 73.06 107 GLY A O 1
ATOM 827 N N . GLU A 1 108 ? 15.805 -4.168 1.263 1 70.38 108 GLU A N 1
ATOM 828 C CA . GLU A 1 108 ? 15.391 -4.594 2.598 1 70.38 108 GLU A CA 1
ATOM 829 C C . GLU A 1 108 ? 13.875 -4.68 2.705 1 70.38 108 GLU A C 1
ATOM 831 O O . GLU A 1 108 ? 13.336 -5.625 3.285 1 70.38 108 GLU A O 1
ATOM 836 N N . LEU A 1 109 ? 13.25 -3.744 2.135 1 75.25 109 LEU A N 1
ATOM 837 C CA . LEU A 1 109 ? 11.797 -3.75 2.145 1 75.25 109 LEU A CA 1
ATOM 838 C C . LEU A 1 109 ? 11.25 -4.898 1.303 1 75.25 109 LEU A C 1
ATOM 840 O O . LEU A 1 109 ? 10.281 -5.551 1.689 1 75.25 109 LEU A O 1
ATOM 844 N N . ALA A 1 110 ? 11.875 -5.109 0.223 1 80 110 ALA A N 1
ATOM 845 C CA . ALA A 1 110 ? 11.469 -6.215 -0.64 1 80 110 ALA A CA 1
ATOM 846 C C . ALA A 1 110 ? 11.625 -7.555 0.075 1 80 110 ALA A C 1
ATOM 848 O O . ALA A 1 110 ? 10.742 -8.414 0.003 1 80 110 ALA A O 1
ATOM 849 N N . LYS A 1 111 ? 12.781 -7.66 0.735 1 76.69 111 LYS A N 1
ATOM 850 C CA . LYS A 1 111 ? 13.047 -8.914 1.438 1 76.69 111 LYS A CA 1
ATOM 851 C C . LYS A 1 111 ? 12 -9.164 2.525 1 76.69 111 LYS A C 1
ATOM 853 O O . LYS A 1 111 ? 11.477 -10.273 2.646 1 76.69 111 LYS A O 1
ATOM 858 N N . HIS A 1 112 ? 11.727 -8.203 3.346 1 70.5 112 HIS A N 1
ATOM 859 C CA . HIS A 1 112 ? 10.695 -8.32 4.375 1 70.5 112 HIS A CA 1
ATOM 860 C C . HIS A 1 112 ? 9.336 -8.609 3.758 1 70.5 112 HIS A C 1
ATOM 862 O O . HIS A 1 112 ? 8.641 -9.531 4.191 1 70.5 112 HIS A O 1
ATOM 868 N N . ALA A 1 113 ? 9.133 -7.848 2.746 1 76.06 113 ALA A N 1
ATOM 869 C CA . ALA A 1 113 ? 7.848 -7.988 2.064 1 76.06 113 ALA A CA 1
ATOM 870 C C . ALA A 1 113 ? 7.707 -9.375 1.439 1 76.06 113 ALA A C 1
ATOM 872 O O . ALA A 1 113 ? 6.645 -9.992 1.517 1 76.06 113 ALA A O 1
ATOM 873 N N . ILE A 1 114 ? 8.719 -9.93 0.865 1 75.38 114 ILE A N 1
ATOM 874 C CA . ILE A 1 114 ? 8.711 -11.25 0.25 1 75.38 114 ILE A CA 1
ATOM 875 C C . ILE A 1 114 ? 8.5 -12.32 1.324 1 75.38 114 ILE A C 1
ATOM 877 O O . ILE A 1 114 ? 7.715 -13.25 1.136 1 75.38 114 ILE A O 1
ATOM 881 N N . THR A 1 115 ? 9.109 -12.102 2.428 1 74 115 THR A N 1
ATOM 882 C CA . THR A 1 115 ? 8.961 -13.047 3.527 1 74 115 THR A CA 1
ATOM 883 C C . THR A 1 115 ? 7.531 -13.031 4.062 1 74 115 THR A C 1
ATOM 885 O O . THR A 1 115 ? 6.938 -14.094 4.281 1 74 115 THR A O 1
ATOM 888 N N . GLU A 1 116 ? 7.004 -11.93 4.172 1 75.56 116 GLU A N 1
ATOM 889 C CA . GLU A 1 116 ? 5.641 -11.805 4.672 1 75.56 116 GLU A CA 1
ATOM 890 C C . GLU A 1 116 ? 4.625 -12.281 3.639 1 75.56 116 GLU A C 1
ATOM 892 O O . GLU A 1 116 ? 3.605 -12.875 3.99 1 75.56 116 GLU A O 1
ATOM 897 N N . GLY A 1 117 ? 4.852 -11.969 2.41 1 76.38 117 GLY A N 1
ATOM 898 C CA . GLY A 1 117 ? 4.02 -12.492 1.342 1 76.38 117 GLY A CA 1
ATOM 899 C C . GLY A 1 117 ? 4.004 -14.008 1.289 1 76.38 117 GLY A C 1
ATOM 900 O O . GLY A 1 117 ? 2.957 -14.617 1.061 1 76.38 117 GLY A O 1
ATOM 901 N N . ALA A 1 118 ? 5.137 -14.555 1.47 1 76.44 118 ALA A N 1
ATOM 902 C CA . ALA A 1 118 ? 5.246 -16.016 1.494 1 76.44 118 ALA A CA 1
ATOM 903 C C . ALA A 1 118 ? 4.445 -16.594 2.652 1 76.44 118 ALA A C 1
ATOM 905 O O . ALA A 1 118 ? 3.791 -17.641 2.5 1 76.44 118 ALA A O 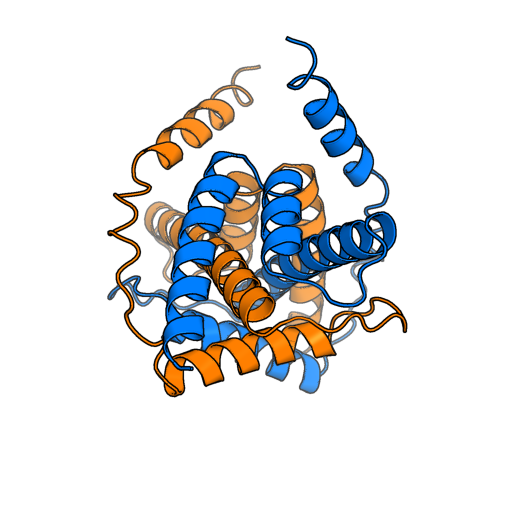1
ATOM 906 N N . LYS A 1 119 ? 4.449 -15.914 3.766 1 74.5 119 LYS A N 1
ATOM 907 C CA . LYS A 1 119 ? 3.664 -16.344 4.922 1 74.5 119 LYS A CA 1
ATOM 908 C C . LYS A 1 119 ? 2.168 -16.281 4.625 1 74.5 119 LYS A C 1
ATOM 910 O O . LYS A 1 119 ? 1.419 -17.188 4.992 1 74.5 119 LYS A O 1
ATOM 915 N N . ALA A 1 120 ? 1.899 -15.266 3.982 1 73.44 120 ALA A N 1
ATOM 916 C CA . ALA A 1 120 ? 0.497 -15.078 3.623 1 73.44 120 ALA A CA 1
ATOM 917 C C . ALA A 1 120 ? 0.032 -16.156 2.645 1 73.44 120 ALA A C 1
ATOM 919 O O . ALA A 1 120 ? -1.077 -16.672 2.768 1 73.44 120 ALA A O 1
ATOM 920 N N . VAL A 1 121 ? 0.804 -16.562 1.67 1 72.94 121 VAL A N 1
ATOM 921 C CA . VAL A 1 121 ? 0.487 -17.562 0.66 1 72.94 121 VAL A CA 1
ATOM 922 C C . VAL A 1 121 ? 0.405 -18.953 1.311 1 72.94 121 VAL A C 1
ATOM 924 O O . VAL A 1 121 ? -0.47 -19.75 0.974 1 72.94 121 VAL A O 1
ATOM 927 N N . THR A 1 122 ? 1.25 -19.203 2.137 1 68.81 122 THR A N 1
ATOM 928 C CA . THR A 1 122 ? 1.274 -20.5 2.809 1 68.81 122 THR A CA 1
ATOM 929 C C . THR A 1 122 ? 0.04 -20.672 3.689 1 68.81 122 THR A C 1
ATOM 931 O O . THR A 1 122 ? -0.536 -21.75 3.748 1 68.81 122 THR A O 1
ATOM 934 N N . LYS A 1 123 ? -0.445 -19.609 4.184 1 62.06 123 LYS A N 1
ATOM 935 C CA . LYS A 1 123 ? -1.624 -19.656 5.043 1 62.06 123 LYS A CA 1
ATOM 936 C C . LYS A 1 123 ? -2.879 -19.969 4.234 1 62.06 123 LYS A C 1
ATOM 938 O O . LYS A 1 123 ? -3.766 -20.688 4.707 1 62.06 123 LYS A O 1
ATOM 943 N N . TYR A 1 124 ? -2.982 -19.578 3.047 1 57.09 124 TYR A N 1
ATOM 944 C CA . TYR A 1 124 ? -4.141 -19.797 2.188 1 57.09 124 TYR A CA 1
ATOM 945 C C . TYR A 1 124 ? -4.156 -21.203 1.624 1 57.09 124 TYR A C 1
ATOM 947 O O . TYR A 1 124 ? -5.219 -21.812 1.486 1 57.09 124 TYR A O 1
ATOM 955 N N . THR A 1 125 ? -3.172 -21.75 1.095 1 54.78 125 THR A N 1
ATOM 956 C CA . THR A 1 125 ? -3.16 -23.078 0.483 1 54.78 125 THR A CA 1
ATOM 957 C C . THR A 1 125 ? -3.502 -24.141 1.513 1 54.78 125 THR A C 1
ATOM 959 O O . THR A 1 125 ? -4.027 -25.203 1.162 1 54.78 125 THR A O 1
ATOM 962 N N . ASN A 1 126 ? -3.289 -23.906 2.65 1 47.44 126 ASN A N 1
ATOM 963 C CA . ASN A 1 126 ? -3.6 -24.953 3.605 1 47.44 126 ASN A CA 1
ATOM 964 C C . ASN A 1 126 ? -5.102 -25.062 3.865 1 47.44 126 ASN A C 1
ATOM 966 O O . ASN A 1 126 ? -5.535 -25.828 4.723 1 47.44 126 ASN A O 1
ATOM 970 N N . THR A 1 127 ? -5.789 -24.141 3.348 1 42.62 127 THR A N 1
ATOM 971 C CA . THR A 1 127 ? -7.223 -24.328 3.549 1 42.62 127 THR A CA 1
ATOM 972 C C . THR A 1 127 ? -7.82 -25.172 2.426 1 42.62 127 THR A C 1
ATOM 974 O O . THR A 1 127 ? -9.023 -25.453 2.424 1 42.62 127 THR A O 1
ATOM 977 N N . LYS A 1 128 ? -7.09 -25.578 1.368 1 40.34 128 LYS A N 1
ATOM 978 C CA . LYS A 1 128 ? -7.758 -26.594 0.558 1 40.34 128 LYS A CA 1
ATOM 979 C C . LYS A 1 128 ? -7.438 -28 1.065 1 40.34 128 LYS A C 1
ATOM 981 O O . LYS A 1 128 ? -6.309 -28.266 1.479 1 40.34 128 LYS A O 1
ATOM 986 N N . MET B 1 1 ? 27.734 20.125 1.662 1 24.88 1 MET B N 1
ATOM 987 C CA . MET B 1 1 ? 28.219 18.797 1.3 1 24.88 1 MET B CA 1
ATOM 988 C C . MET B 1 1 ? 27.797 17.766 2.34 1 24.88 1 MET B C 1
ATOM 990 O O . MET B 1 1 ? 28.047 16.562 2.166 1 24.88 1 MET B O 1
ATOM 994 N N . ARG B 1 2 ? 27.578 18.062 3.609 1 29.38 2 ARG B N 1
ATOM 995 C CA . ARG B 1 2 ? 27.344 17.172 4.742 1 29.38 2 ARG B CA 1
ATOM 996 C C . ARG B 1 2 ? 25.938 16.578 4.711 1 29.38 2 ARG B C 1
ATOM 998 O O . ARG B 1 2 ? 25.609 15.688 5.492 1 29.38 2 ARG B O 1
ATOM 1005 N N . LYS B 1 3 ? 25 17.328 4.199 1 34.03 3 LYS B N 1
ATOM 1006 C CA . LYS B 1 3 ? 23.625 16.953 4.461 1 34.03 3 LYS B CA 1
ATOM 1007 C C . LYS B 1 3 ? 23.234 15.672 3.713 1 34.03 3 LYS B C 1
ATOM 1009 O O . LYS B 1 3 ? 22.297 14.977 4.098 1 34.03 3 LYS B O 1
ATOM 1014 N N . ASN B 1 4 ? 23.812 15.391 2.625 1 29.45 4 ASN B N 1
ATOM 1015 C CA . ASN B 1 4 ? 23.469 14.258 1.775 1 29.45 4 ASN B CA 1
ATOM 1016 C C . ASN B 1 4 ? 24 12.945 2.352 1 29.45 4 ASN B C 1
ATOM 1018 O O . ASN B 1 4 ? 23.719 11.867 1.818 1 29.45 4 ASN B O 1
ATOM 1022 N N . THR B 1 5 ? 24.984 13.023 3.268 1 30.14 5 THR B N 1
ATOM 1023 C CA . THR B 1 5 ? 25.656 11.812 3.732 1 30.14 5 THR B CA 1
ATOM 1024 C C . THR B 1 5 ? 24.844 11.117 4.805 1 30.14 5 THR B C 1
ATOM 1026 O O . THR B 1 5 ? 24.906 9.891 4.945 1 30.14 5 THR B O 1
ATOM 1029 N N . GLU B 1 6 ? 24.219 11.93 5.766 1 29.48 6 GLU B N 1
ATOM 1030 C CA . GLU B 1 6 ? 23.641 11.312 6.953 1 29.48 6 GLU B CA 1
ATOM 1031 C C . GLU B 1 6 ? 22.391 10.5 6.598 1 29.48 6 GLU B C 1
ATOM 1033 O O . GLU B 1 6 ? 22.031 9.562 7.309 1 29.48 6 GLU B O 1
ATOM 1038 N N . ILE B 1 7 ? 21.734 10.844 5.578 1 28.91 7 ILE B N 1
ATOM 1039 C CA . ILE B 1 7 ? 20.484 10.156 5.258 1 28.91 7 ILE B CA 1
ATOM 1040 C C . ILE B 1 7 ? 20.797 8.773 4.688 1 28.91 7 ILE B C 1
ATOM 1042 O O . ILE B 1 7 ? 19.938 7.887 4.715 1 28.91 7 ILE B O 1
ATOM 1046 N N . ARG B 1 8 ? 21.938 8.578 4.117 1 29.97 8 ARG B N 1
ATOM 1047 C CA . ARG B 1 8 ? 22.297 7.262 3.604 1 29.97 8 ARG B CA 1
ATOM 1048 C C . ARG B 1 8 ? 22.484 6.262 4.738 1 29.97 8 ARG B C 1
ATOM 1050 O O . ARG B 1 8 ? 22.297 5.059 4.551 1 29.97 8 ARG B O 1
ATOM 1057 N N . SER B 1 9 ? 22.906 6.656 5.887 1 29.64 9 SER B N 1
ATOM 1058 C CA . SER B 1 9 ? 23.281 5.73 6.953 1 29.64 9 SER B CA 1
ATOM 1059 C C . SER B 1 9 ? 22.047 5.125 7.605 1 29.64 9 SER B C 1
ATOM 1061 O O . SER B 1 9 ? 22.047 3.955 8 1 29.64 9 SER B O 1
ATOM 1063 N N . LYS B 1 10 ? 21.078 5.922 7.875 1 31.28 10 LYS B N 1
ATOM 1064 C CA . LYS B 1 10 ? 19.969 5.363 8.641 1 31.28 10 LYS B CA 1
ATOM 1065 C C . LYS B 1 10 ? 19.141 4.406 7.789 1 31.28 10 LYS B C 1
ATOM 1067 O O . LYS B 1 10 ? 18.25 3.723 8.297 1 31.28 10 LYS B O 1
ATOM 1072 N N . THR B 1 11 ? 19.234 4.406 6.512 1 29.59 11 THR B N 1
ATOM 1073 C CA . THR B 1 11 ? 18.562 3.404 5.684 1 29.59 11 THR B CA 1
ATOM 1074 C C . THR B 1 11 ? 19.125 2.012 5.973 1 29.59 11 THR B C 1
ATOM 1076 O O . THR B 1 11 ? 18.484 1.006 5.648 1 29.59 11 THR B O 1
ATOM 1079 N N . SER B 1 12 ? 20.344 1.907 6.516 1 28.42 12 SER B N 1
ATOM 1080 C CA . SER B 1 12 ? 21.031 0.646 6.809 1 28.42 12 SER B CA 1
ATOM 1081 C C . SER B 1 12 ? 20.422 -0.037 8.031 1 28.42 12 SER B C 1
ATOM 1083 O O . SER B 1 12 ? 20.406 -1.267 8.117 1 28.42 12 SER B O 1
ATOM 1085 N N . LEU B 1 13 ? 20.078 0.722 9.039 1 26.69 13 LEU B N 1
ATOM 1086 C CA . LEU B 1 13 ? 19.734 0.087 10.312 1 26.69 13 LEU B CA 1
ATOM 1087 C C . LEU B 1 13 ? 18.391 -0.642 10.211 1 26.69 13 LEU B C 1
ATOM 1089 O O . LEU B 1 13 ? 18.078 -1.484 11.055 1 26.69 13 LEU B O 1
ATOM 1093 N N . TYR B 1 14 ? 17.531 -0.141 9.484 1 26.89 14 TYR B N 1
ATOM 1094 C CA . TYR B 1 14 ? 16.219 -0.779 9.477 1 26.89 14 TYR B CA 1
ATOM 1095 C C . TYR B 1 14 ? 16.312 -2.195 8.914 1 26.89 14 TYR B C 1
ATOM 1097 O O . TYR B 1 14 ? 15.289 -2.885 8.797 1 26.89 14 TYR B O 1
ATOM 1105 N N . ALA B 1 15 ? 17.453 -2.619 8.43 1 25.89 15 ALA B N 1
ATOM 1106 C CA . ALA B 1 15 ? 17.594 -3.99 7.945 1 25.89 15 ALA B CA 1
ATOM 1107 C C . ALA B 1 15 ? 17.375 -4.996 9.07 1 25.89 15 ALA B C 1
ATOM 1109 O O . ALA B 1 15 ? 16.906 -6.113 8.828 1 25.89 15 ALA B O 1
ATOM 1110 N N . LYS B 1 16 ? 17.953 -4.66 10.211 1 26.73 16 LYS B N 1
ATOM 1111 C CA . LYS B 1 16 ? 18.203 -5.766 11.125 1 26.73 16 LYS B CA 1
ATOM 1112 C C . LYS B 1 16 ? 16.906 -6.281 11.742 1 26.73 16 LYS B C 1
ATOM 1114 O O . LYS B 1 16 ? 16.828 -7.43 12.188 1 26.73 16 LYS B O 1
ATOM 1119 N N . SER B 1 17 ? 16.062 -5.332 12.133 1 25.52 17 SER B N 1
ATOM 1120 C CA . SER B 1 17 ? 15.047 -5.891 13.023 1 25.52 17 SER B CA 1
ATOM 1121 C C . SER B 1 17 ? 14.023 -6.715 12.242 1 25.52 17 SER B C 1
ATOM 1123 O O . SER B 1 17 ? 12.844 -6.742 12.594 1 25.52 17 SER B O 1
ATOM 1125 N N . MET B 1 18 ? 14.18 -6.848 11.016 1 26.95 18 MET B N 1
ATOM 1126 C CA . MET B 1 18 ? 13.281 -7.781 10.344 1 26.95 18 MET B CA 1
ATOM 1127 C C . MET B 1 18 ? 13.32 -9.156 11.016 1 26.95 18 MET B C 1
ATOM 1129 O O . MET B 1 18 ? 14.344 -9.836 10.977 1 26.95 18 MET B O 1
ATOM 1133 N N . GLY B 1 19 ? 12.891 -9.266 12.289 1 25.91 19 GLY B N 1
ATOM 1134 C CA . GLY B 1 19 ? 12.883 -10.516 13.023 1 25.91 19 GLY B CA 1
ATOM 1135 C C . GLY B 1 19 ? 12.633 -11.727 12.148 1 25.91 19 GLY B C 1
ATOM 1136 O O . GLY B 1 19 ? 12.203 -11.586 11 1 25.91 19 GLY B O 1
ATOM 1137 N N . ALA B 1 20 ? 12.93 -12.953 12.68 1 25.55 20 ALA B N 1
ATOM 1138 C CA . ALA B 1 20 ? 12.93 -14.344 12.219 1 25.55 20 ALA B CA 1
ATOM 1139 C C . ALA B 1 20 ? 11.602 -14.703 11.555 1 25.55 20 ALA B C 1
ATOM 1141 O O . ALA B 1 20 ? 10.531 -14.383 12.078 1 25.55 20 ALA B O 1
ATOM 1142 N N . CYS B 1 21 ? 11.57 -14.672 10.266 1 26.33 21 CYS B N 1
ATOM 1143 C CA . CYS B 1 21 ? 10.484 -15.336 9.555 1 26.33 21 CYS B CA 1
ATOM 1144 C C . CYS B 1 21 ? 9.969 -16.531 10.336 1 26.33 21 CYS B C 1
ATOM 1146 O O . CYS B 1 21 ? 10.711 -17.484 10.594 1 26.33 21 CYS B O 1
ATOM 1148 N N . PRO B 1 22 ? 9.164 -16.359 11.328 1 28.36 22 PRO B N 1
ATOM 1149 C CA . PRO B 1 22 ? 8.742 -17.641 11.898 1 28.36 22 PRO B CA 1
ATOM 1150 C C . PRO B 1 22 ? 8.539 -18.719 10.844 1 28.36 22 PRO B C 1
ATOM 1152 O O . PRO B 1 22 ? 8.289 -18.391 9.672 1 28.36 22 PRO B O 1
ATOM 1155 N N . LYS B 1 23 ? 8.945 -19.891 11.102 1 30.42 23 LYS B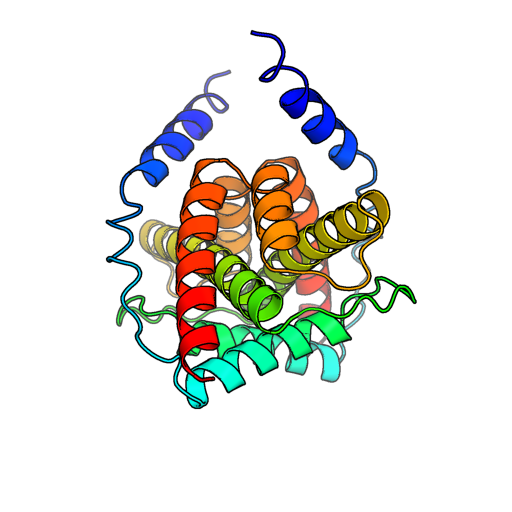 N 1
ATOM 1156 C CA . LYS B 1 23 ? 8.727 -21.156 10.398 1 30.42 23 LYS B CA 1
ATOM 1157 C C . LYS B 1 23 ? 7.355 -21.188 9.734 1 30.42 23 LYS B C 1
ATOM 1159 O O . LYS B 1 23 ? 6.383 -20.672 10.289 1 30.42 23 LYS B O 1
ATOM 1164 N N . LEU B 1 24 ? 7.227 -21.172 8.336 1 33.53 24 LEU B N 1
ATOM 1165 C CA . LEU B 1 24 ? 6.195 -21.484 7.348 1 33.53 24 LEU B CA 1
ATOM 1166 C C . LEU B 1 24 ? 5.16 -22.438 7.93 1 33.53 24 LEU B C 1
ATOM 1168 O O . LEU B 1 24 ? 5.129 -23.609 7.57 1 33.53 24 LEU B O 1
ATOM 1172 N N . GLY B 1 25 ? 4.945 -22.578 9.203 1 31.55 25 GLY B N 1
ATOM 1173 C CA . GLY B 1 25 ? 3.918 -23.547 9.57 1 31.55 25 GLY B CA 1
ATOM 1174 C C . GLY B 1 25 ? 2.566 -23.234 8.953 1 31.55 25 GLY B C 1
ATOM 1175 O O . GLY B 1 25 ? 2.324 -22.125 8.492 1 31.55 25 GLY B O 1
ATOM 1176 N N . GLY B 1 26 ? 1.687 -24.188 8.43 1 38.16 26 GLY B N 1
ATOM 1177 C CA . GLY B 1 26 ? 0.408 -24.531 7.828 1 38.16 26 GLY B CA 1
ATOM 1178 C C . GLY B 1 26 ? -0.734 -23.656 8.312 1 38.16 26 GLY B C 1
ATOM 1179 O O . GLY B 1 26 ? -1.893 -24.078 8.297 1 38.16 26 GLY B O 1
ATOM 1180 N N . GLU B 1 27 ? -0.534 -22.703 9.141 1 46.28 27 GLU B N 1
ATOM 1181 C CA . GLU B 1 27 ? -1.742 -22.172 9.773 1 46.28 27 GLU B CA 1
ATOM 1182 C C . GLU B 1 27 ? -2.611 -21.422 8.773 1 46.28 27 GLU B C 1
ATOM 1184 O O . GLU B 1 27 ? -2.107 -20.609 7.996 1 46.28 27 GLU B O 1
ATOM 1189 N N . GLN B 1 28 ? -3.881 -22.016 8.414 1 55.53 28 GLN B N 1
ATOM 1190 C CA . GLN B 1 28 ? -5.008 -21.578 7.594 1 55.53 28 GLN B CA 1
ATOM 1191 C C . GLN B 1 28 ? -5.383 -20.141 7.883 1 55.53 28 GLN B C 1
ATOM 1193 O O . GLN B 1 28 ? -5.402 -19.719 9.039 1 55.53 28 GLN B O 1
ATOM 1198 N N . VAL B 1 29 ? -5.277 -19.312 6.816 1 65.31 29 VAL B N 1
ATOM 1199 C CA . VAL B 1 29 ? -5.77 -17.938 6.973 1 65.31 29 VAL B CA 1
ATOM 1200 C C . VAL B 1 29 ? -7.246 -17.969 7.359 1 65.31 29 VAL B C 1
ATOM 1202 O O . VAL B 1 29 ? -8.031 -18.734 6.789 1 65.31 29 VAL B O 1
ATOM 1205 N N . SER B 1 30 ? -7.527 -17.453 8.406 1 75.5 30 SER B N 1
ATOM 1206 C CA . SER B 1 30 ? -8.914 -17.375 8.852 1 75.5 30 SER B CA 1
ATOM 1207 C C . SER B 1 30 ? -9.797 -16.703 7.801 1 75.5 30 SER B C 1
ATOM 1209 O O . SER B 1 30 ? -9.305 -15.945 6.961 1 75.5 30 SER B O 1
ATOM 1211 N N . ARG B 1 31 ? -11.047 -17.172 7.695 1 80.44 31 ARG B N 1
ATOM 1212 C CA . ARG B 1 31 ? -12.016 -16.578 6.777 1 80.44 31 ARG B CA 1
ATOM 1213 C C . ARG B 1 31 ? -12.047 -15.062 6.914 1 80.44 31 ARG B C 1
ATOM 1215 O O . ARG B 1 31 ? -12.164 -14.352 5.914 1 80.44 31 ARG B O 1
ATOM 1222 N N . ALA B 1 32 ? -11.953 -14.594 8.141 1 81.38 32 ALA B N 1
ATOM 1223 C CA . ALA B 1 32 ? -11.984 -13.156 8.391 1 81.38 32 ALA B CA 1
ATOM 1224 C C . ALA B 1 32 ? -10.789 -12.461 7.75 1 81.38 32 ALA B C 1
ATOM 1226 O O . ALA B 1 32 ? -10.938 -11.391 7.152 1 81.38 32 ALA B O 1
ATOM 1227 N N . THR B 1 33 ? -9.664 -13.055 7.867 1 79.88 33 THR B N 1
ATOM 1228 C CA . THR B 1 33 ? -8.461 -12.477 7.285 1 79.88 33 THR B CA 1
ATOM 1229 C C . THR B 1 33 ? -8.539 -12.477 5.762 1 79.88 33 THR B C 1
ATOM 1231 O O . THR B 1 33 ? -8.172 -11.492 5.113 1 79.88 33 THR B O 1
ATOM 1234 N N . ALA B 1 34 ? -9.047 -13.523 5.234 1 82.25 34 ALA B N 1
ATOM 1235 C CA . ALA B 1 34 ? -9.203 -13.617 3.785 1 82.25 34 ALA B CA 1
ATOM 1236 C C . ALA B 1 34 ? -10.148 -12.539 3.262 1 82.25 34 ALA B C 1
ATOM 1238 O O . ALA B 1 34 ? -9.883 -11.93 2.221 1 82.25 34 ALA B O 1
ATOM 1239 N N . ALA B 1 35 ? -11.211 -12.375 3.969 1 85.25 35 ALA B N 1
ATOM 1240 C CA . ALA B 1 35 ? -12.188 -11.359 3.578 1 85.25 35 ALA B CA 1
ATOM 1241 C C . ALA B 1 35 ? -11.57 -9.961 3.635 1 85.25 35 ALA B C 1
ATOM 1243 O O . ALA B 1 35 ? -11.844 -9.117 2.777 1 85.25 35 ALA B O 1
ATOM 1244 N N . ALA B 1 36 ? -10.766 -9.727 4.617 1 85.44 36 ALA B N 1
ATOM 1245 C CA . ALA B 1 36 ? -10.102 -8.438 4.754 1 85.44 36 ALA B CA 1
ATOM 1246 C C . ALA B 1 36 ? -9.133 -8.188 3.6 1 85.44 36 ALA B C 1
ATOM 1248 O O . ALA B 1 36 ? -9.062 -7.078 3.07 1 85.44 36 ALA B O 1
ATOM 1249 N N . ILE B 1 37 ? -8.453 -9.203 3.248 1 87.12 37 ILE B N 1
ATOM 1250 C CA . ILE B 1 37 ? -7.504 -9.125 2.145 1 87.12 37 ILE B CA 1
ATOM 1251 C C . ILE B 1 37 ? -8.242 -8.812 0.847 1 87.12 37 ILE B C 1
ATOM 1253 O O . ILE B 1 37 ? -7.84 -7.918 0.096 1 87.12 37 ILE B O 1
ATOM 1257 N N . GLU B 1 38 ? -9.344 -9.523 0.662 1 87.88 38 GLU B N 1
ATOM 1258 C CA . GLU B 1 38 ? -10.141 -9.297 -0.543 1 87.88 38 GLU B CA 1
ATOM 1259 C C . GLU B 1 38 ? -10.688 -7.875 -0.584 1 87.88 38 GLU B C 1
ATOM 1261 O O . GLU B 1 38 ? -10.734 -7.25 -1.646 1 87.88 38 GLU B O 1
ATOM 1266 N N . ALA B 1 39 ? -11.125 -7.438 0.525 1 88.19 39 ALA B N 1
ATOM 1267 C CA . ALA B 1 39 ? -11.672 -6.082 0.606 1 88.19 39 ALA B CA 1
ATOM 1268 C C . ALA B 1 39 ? -10.602 -5.047 0.257 1 88.19 39 ALA B C 1
ATOM 1270 O O . ALA B 1 39 ? -10.867 -4.109 -0.501 1 88.19 39 ALA B O 1
ATOM 1271 N N . SER B 1 40 ? -9.461 -5.215 0.804 1 88.94 40 SER B N 1
ATOM 1272 C CA . SER B 1 40 ? -8.367 -4.293 0.529 1 88.94 40 SER B CA 1
ATOM 1273 C C . SER B 1 40 ? -8.023 -4.266 -0.957 1 88.94 40 SER B C 1
ATOM 1275 O O . SER B 1 40 ? -7.91 -3.195 -1.556 1 88.94 40 SER B O 1
ATOM 1277 N N . ILE B 1 41 ? -7.91 -5.355 -1.571 1 90.5 41 ILE B N 1
ATOM 1278 C CA . ILE B 1 41 ? -7.539 -5.465 -2.979 1 90.5 41 ILE B CA 1
ATOM 1279 C C . ILE B 1 41 ? -8.648 -4.883 -3.85 1 90.5 41 ILE B C 1
ATOM 1281 O O . ILE B 1 41 ? -8.375 -4.215 -4.852 1 90.5 41 ILE B O 1
ATOM 1285 N N . ARG B 1 42 ? -9.891 -5.176 -3.453 1 88.31 42 ARG B N 1
ATOM 1286 C CA . ARG B 1 42 ? -11.031 -4.66 -4.207 1 88.31 42 ARG B CA 1
ATOM 1287 C C . ARG B 1 42 ? -11.016 -3.135 -4.254 1 88.31 42 ARG B C 1
ATOM 1289 O O . ARG B 1 42 ? -11.297 -2.539 -5.297 1 88.31 42 ARG B O 1
ATOM 1296 N N . THR B 1 43 ? -10.742 -2.477 -3.182 1 87.5 43 THR B N 1
ATOM 1297 C CA . THR B 1 43 ? -10.703 -1.021 -3.123 1 87.5 43 THR B CA 1
ATOM 1298 C C . THR B 1 43 ? -9.656 -0.469 -4.094 1 87.5 43 THR B C 1
ATOM 1300 O O . THR B 1 43 ? -9.867 0.581 -4.707 1 87.5 43 THR B O 1
ATOM 1303 N N . PHE B 1 44 ? -8.555 -1.107 -4.27 1 88.88 44 PHE B N 1
ATOM 1304 C CA . PHE B 1 44 ? -7.48 -0.65 -5.137 1 88.88 44 PHE B CA 1
ATOM 1305 C C . PHE B 1 44 ? -7.777 -0.988 -6.594 1 88.88 44 PHE B C 1
ATOM 1307 O O . PHE B 1 44 ? -7.465 -0.206 -7.492 1 88.88 44 PHE B O 1
ATOM 1314 N N . ARG B 1 45 ? -8.359 -2.182 -6.754 1 86 45 ARG B N 1
ATOM 1315 C CA . ARG B 1 45 ? -8.695 -2.623 -8.102 1 86 45 ARG B CA 1
ATOM 1316 C C . ARG B 1 45 ? -9.672 -1.657 -8.766 1 86 45 ARG B C 1
ATOM 1318 O O . ARG B 1 45 ? -9.555 -1.366 -9.953 1 86 45 ARG B O 1
ATOM 1325 N N . LYS B 1 46 ? -10.594 -1.204 -8.023 1 82.75 46 LYS B N 1
ATOM 1326 C CA . LYS B 1 46 ? -11.625 -0.306 -8.547 1 82.75 46 LYS B CA 1
ATOM 1327 C C . LYS B 1 46 ? -11.023 1.034 -8.961 1 82.75 46 LYS B C 1
ATOM 1329 O O . LYS B 1 46 ? -11.523 1.689 -9.875 1 82.75 46 LYS B O 1
ATOM 1334 N N . ARG B 1 47 ? -10.016 1.491 -8.383 1 78.69 47 ARG B N 1
ATOM 1335 C CA . ARG B 1 47 ? -9.406 2.795 -8.633 1 78.69 47 ARG B CA 1
ATOM 1336 C C . ARG B 1 47 ? -8.32 2.693 -9.695 1 78.69 47 ARG B C 1
ATOM 1338 O O . ARG B 1 47 ? -7.902 3.707 -10.258 1 78.69 47 ARG B O 1
ATOM 1345 N N . SER B 1 48 ? -7.727 1.562 -9.742 1 74.94 48 SER B N 1
ATOM 1346 C CA . SER B 1 48 ? -6.641 1.372 -10.695 1 74.94 48 SER B CA 1
ATOM 1347 C C . SER B 1 48 ? -7.109 1.611 -12.133 1 74.94 48 SER B C 1
ATOM 1349 O O . SER B 1 48 ? -8.18 1.139 -12.523 1 74.94 48 SER B O 1
ATOM 1351 N N . LYS B 1 49 ? -6.785 2.881 -12.742 1 57.97 49 LYS B N 1
ATOM 1352 C CA . LYS B 1 49 ? -7.07 3.238 -14.133 1 57.97 49 LYS B CA 1
ATOM 1353 C C . LYS B 1 49 ? -6.609 2.141 -15.086 1 57.97 49 LYS B C 1
ATOM 1355 O O . LYS B 1 49 ? -6.797 2.25 -16.297 1 57.97 49 LYS B O 1
ATOM 1360 N N . THR B 1 50 ? -5.543 1.687 -14.695 1 51.44 50 THR B N 1
ATOM 1361 C CA . THR B 1 50 ? -4.914 0.812 -15.68 1 51.44 50 THR B CA 1
ATOM 1362 C C . THR B 1 50 ? -5.965 -0.02 -16.406 1 51.44 50 THR B C 1
ATOM 1364 O O . THR B 1 50 ? -7.027 -0.31 -15.859 1 51.44 50 THR B O 1
ATOM 1367 N N . VAL B 1 51 ? -5.742 -0.246 -17.641 1 45.72 51 VAL B N 1
ATOM 1368 C CA . VAL B 1 51 ? -6.258 -0.753 -18.922 1 45.72 51 VAL B CA 1
ATOM 1369 C C . VAL B 1 51 ? -7.18 -1.941 -18.656 1 45.72 51 VAL B C 1
ATOM 1371 O O . VAL B 1 51 ? -7.117 -2.572 -17.609 1 45.72 51 VAL B O 1
ATOM 1374 N N . HIS B 1 52 ? -8.062 -2.41 -19.578 1 46.84 52 HIS B N 1
ATOM 1375 C CA . HIS B 1 52 ? -8.812 -3.457 -20.266 1 46.84 52 HIS B CA 1
ATOM 1376 C C . HIS B 1 52 ? -8.273 -4.84 -19.906 1 46.84 52 HIS B C 1
ATOM 1378 O O . HIS B 1 52 ? -8.977 -5.84 -20.062 1 46.84 52 HIS B O 1
ATOM 1384 N N . ASN B 1 53 ? -6.824 -5.035 -19.922 1 50.94 53 ASN B N 1
ATOM 1385 C CA . ASN B 1 53 ? -6.242 -6.363 -20.094 1 50.94 53 ASN B CA 1
ATOM 1386 C C . ASN B 1 53 ? -6.223 -7.137 -18.781 1 50.94 53 ASN B C 1
ATOM 1388 O O . ASN B 1 53 ? -5.219 -7.129 -18.062 1 50.94 53 ASN B O 1
ATOM 1392 N N . GLN B 1 54 ? -7.348 -7.137 -18.094 1 60.69 54 GLN B N 1
ATOM 1393 C CA . GLN B 1 54 ? -7.762 -7.652 -16.797 1 60.69 54 GLN B CA 1
ATOM 1394 C C . GLN B 1 54 ? -7.078 -8.984 -16.484 1 60.69 54 GLN B C 1
ATOM 1396 O O . GLN B 1 54 ? -7.453 -10.023 -17.047 1 60.69 54 GLN B O 1
ATOM 1401 N N . LEU B 1 55 ? -5.785 -8.992 -16.375 1 79 55 LEU B N 1
ATOM 1402 C CA . LEU B 1 55 ? -5.273 -10.258 -15.867 1 79 55 LEU B CA 1
ATOM 1403 C C . LEU B 1 55 ? -5.82 -10.547 -14.469 1 79 55 LEU B C 1
ATOM 1405 O O . LEU B 1 55 ? -5.848 -9.656 -13.617 1 79 55 LEU B O 1
ATOM 1409 N N . GLY B 1 56 ? -6.379 -11.664 -14.414 1 87.94 56 GLY B N 1
ATOM 1410 C CA . GLY B 1 56 ? -6.809 -12.133 -13.109 1 87.94 56 GLY B CA 1
ATOM 1411 C C . GLY B 1 56 ? -5.652 -12.43 -12.172 1 87.94 56 GLY B C 1
ATOM 1412 O O . GLY B 1 56 ? -4.531 -12.68 -12.617 1 87.94 56 GLY B O 1
ATOM 1413 N N . MET B 1 57 ? -5.895 -12.195 -10.945 1 91.25 57 MET B N 1
ATOM 1414 C CA . MET B 1 57 ? -4.93 -12.531 -9.898 1 91.25 57 MET B CA 1
ATOM 1415 C C . MET B 1 57 ? -5.359 -13.781 -9.148 1 91.25 57 MET B C 1
ATOM 1417 O O . MET B 1 57 ? -6.531 -13.922 -8.781 1 91.25 57 MET B O 1
ATOM 1421 N N . SER B 1 58 ? -4.402 -14.695 -9.102 1 90.44 58 SER B N 1
ATOM 1422 C CA . SER B 1 58 ? -4.699 -15.875 -8.297 1 90.44 58 SER B CA 1
ATOM 1423 C C . SER B 1 58 ? -4.945 -15.5 -6.836 1 90.44 58 SER B C 1
ATOM 1425 O O . SER B 1 58 ? -4.559 -14.422 -6.395 1 90.44 58 SER B O 1
ATOM 1427 N N . LYS B 1 59 ? -5.594 -16.406 -6.07 1 87.81 59 LYS B N 1
ATOM 1428 C CA . LYS B 1 59 ? -5.824 -16.172 -4.648 1 87.81 59 LYS B CA 1
ATOM 1429 C C . LYS B 1 59 ? -4.508 -15.961 -3.904 1 87.81 59 LYS B C 1
ATOM 1431 O O . LYS B 1 59 ? -4.398 -15.078 -3.059 1 87.81 59 LYS B O 1
ATOM 1436 N N . LYS B 1 60 ? -3.539 -16.766 -4.277 1 88.06 60 LYS B N 1
ATOM 1437 C CA . LYS B 1 60 ? -2.23 -16.656 -3.639 1 88.06 60 LYS B CA 1
ATOM 1438 C C . LYS B 1 60 ? -1.568 -15.32 -3.977 1 88.06 60 LYS B C 1
ATOM 1440 O O . LYS B 1 60 ? -0.89 -14.727 -3.137 1 88.06 60 LYS B O 1
ATOM 1445 N N . ALA B 1 61 ? -1.739 -14.898 -5.234 1 92.69 61 ALA B N 1
ATOM 1446 C CA . ALA B 1 61 ? -1.198 -13.609 -5.648 1 92.69 61 ALA B CA 1
ATOM 1447 C C . ALA B 1 61 ? -1.853 -12.469 -4.875 1 92.69 61 ALA B C 1
ATOM 1449 O O . ALA B 1 61 ? -1.177 -11.523 -4.461 1 92.69 61 ALA B O 1
ATOM 1450 N N . MET B 1 62 ? -3.072 -12.578 -4.656 1 91.25 62 MET B N 1
ATOM 1451 C CA . MET B 1 62 ? -3.812 -11.555 -3.924 1 91.25 62 MET B CA 1
ATOM 1452 C C . MET B 1 62 ? -3.332 -11.461 -2.479 1 91.25 62 MET B C 1
ATOM 1454 O O . MET B 1 62 ? -3.16 -10.367 -1.945 1 91.25 62 MET B O 1
ATOM 1458 N N . MET B 1 63 ? -3.053 -12.547 -1.893 1 88.38 63 MET B N 1
ATOM 1459 C CA . MET B 1 63 ? -2.572 -12.586 -0.515 1 88.38 63 MET B CA 1
ATOM 1460 C C . MET B 1 63 ? -1.178 -11.977 -0.406 1 88.38 63 MET B C 1
ATOM 1462 O O . MET B 1 63 ? -0.906 -11.195 0.509 1 88.38 63 MET B O 1
ATOM 1466 N N . ALA B 1 64 ? -0.382 -12.375 -1.323 1 91.81 64 ALA B N 1
ATOM 1467 C CA . ALA B 1 64 ? 0.965 -11.812 -1.336 1 91.81 64 ALA B CA 1
ATOM 1468 C C . ALA B 1 64 ? 0.926 -10.305 -1.555 1 91.81 64 ALA B C 1
ATOM 1470 O O . ALA B 1 64 ? 1.635 -9.555 -0.879 1 91.81 64 ALA B O 1
ATOM 1471 N N . MET B 1 65 ? 0.102 -9.898 -2.518 1 92.94 65 MET B N 1
ATOM 1472 C CA . MET B 1 65 ? -0.035 -8.477 -2.82 1 92.94 65 MET B CA 1
ATOM 1473 C C . MET B 1 65 ? -0.488 -7.703 -1.59 1 92.94 65 MET B C 1
ATOM 1475 O O . MET B 1 65 ? 0.086 -6.664 -1.261 1 92.94 65 MET B O 1
ATOM 1479 N N . ASP B 1 66 ? -1.458 -8.203 -0.983 1 91 66 ASP B N 1
ATOM 1480 C CA . ASP B 1 66 ? -1.973 -7.551 0.216 1 91 66 ASP B CA 1
ATOM 1481 C C . ASP B 1 66 ? -0.905 -7.484 1.306 1 91 66 ASP B C 1
ATOM 1483 O O . ASP B 1 66 ? -0.774 -6.469 1.992 1 91 66 ASP B O 1
ATOM 1487 N N . SER B 1 67 ? -0.227 -8.539 1.522 1 89.19 67 SER B N 1
ATOM 1488 C CA . SER B 1 67 ? 0.833 -8.586 2.523 1 89.19 67 SER B CA 1
ATOM 1489 C C . SER B 1 67 ? 1.888 -7.52 2.264 1 89.19 67 SER B C 1
ATOM 1491 O O . SER B 1 67 ? 2.311 -6.82 3.188 1 89.19 67 SER B O 1
ATOM 1493 N N . PHE B 1 68 ? 2.277 -7.344 1.059 1 89.38 68 PHE B N 1
ATOM 1494 C CA . PHE B 1 68 ? 3.305 -6.375 0.704 1 89.38 68 PHE B CA 1
ATOM 1495 C C . PHE B 1 68 ? 2.793 -4.949 0.897 1 89.38 68 PHE B C 1
ATOM 1497 O O . PHE B 1 68 ? 3.498 -4.102 1.445 1 89.38 68 PHE B O 1
ATOM 1504 N N . THR B 1 69 ? 1.611 -4.727 0.383 1 92.75 69 THR B N 1
ATOM 1505 C CA . THR B 1 69 ? 1.028 -3.395 0.515 1 92.75 69 THR B CA 1
ATOM 1506 C C . THR B 1 69 ? 0.855 -3.023 1.985 1 92.75 69 THR B C 1
ATOM 1508 O O . THR B 1 69 ? 1.111 -1.883 2.377 1 92.75 69 THR B O 1
ATOM 1511 N N . PHE B 1 70 ? 0.507 -3.982 2.766 1 89.44 70 PHE B N 1
ATOM 1512 C CA . PHE B 1 70 ? 0.343 -3.766 4.199 1 89.44 70 PHE B CA 1
ATOM 1513 C C . PHE B 1 70 ? 1.681 -3.445 4.855 1 89.44 70 PHE B C 1
ATOM 1515 O O . PHE B 1 70 ? 1.759 -2.58 5.727 1 89.44 70 PHE B O 1
ATOM 1522 N N . ASP B 1 71 ? 2.646 -4.168 4.488 1 88 71 ASP B N 1
ATOM 1523 C CA . ASP B 1 71 ? 3.973 -3.932 5.051 1 88 71 ASP B CA 1
ATOM 1524 C C . ASP B 1 71 ? 4.438 -2.504 4.773 1 88 71 ASP B C 1
ATOM 1526 O O . ASP B 1 71 ? 5.016 -1.855 5.648 1 88 71 ASP B O 1
ATOM 1530 N N . VAL B 1 72 ? 4.234 -2.057 3.57 1 90.88 72 VAL B N 1
ATOM 1531 C CA . VAL B 1 72 ? 4.613 -0.695 3.201 1 90.88 72 VAL B CA 1
ATOM 1532 C C . VAL B 1 72 ? 3.812 0.306 4.031 1 90.88 72 VAL B C 1
ATOM 1534 O O . VAL B 1 72 ? 4.375 1.255 4.582 1 90.88 72 VAL B O 1
ATOM 1537 N N . TYR B 1 73 ? 2.539 0.123 4.129 1 91.69 73 TYR B N 1
ATOM 1538 C CA . TYR B 1 73 ? 1.672 0.969 4.945 1 91.69 73 TYR B CA 1
ATOM 1539 C C . TYR B 1 73 ? 2.174 1.042 6.383 1 91.69 73 TYR B C 1
ATOM 1541 O O . TYR B 1 73 ? 2.275 2.129 6.953 1 91.69 73 TYR B O 1
ATOM 1549 N N . ASP B 1 74 ? 2.445 -0.073 6.926 1 88.69 74 ASP B N 1
ATOM 1550 C CA . ASP B 1 74 ? 2.844 -0.159 8.328 1 88.69 74 ASP B CA 1
ATOM 1551 C C . ASP B 1 74 ? 4.188 0.531 8.555 1 88.69 74 ASP B C 1
ATOM 1553 O O . ASP B 1 74 ? 4.391 1.174 9.594 1 88.69 74 ASP B O 1
ATOM 1557 N N . LYS B 1 75 ? 5.039 0.386 7.703 1 90 75 LYS B N 1
ATOM 1558 C CA . LYS B 1 75 ? 6.344 1.035 7.828 1 90 75 LYS B CA 1
ATOM 1559 C C . LYS B 1 75 ? 6.207 2.555 7.762 1 90 75 LYS B C 1
ATOM 1561 O O . LYS B 1 75 ? 6.824 3.271 8.555 1 90 75 LYS B O 1
ATOM 1566 N N . ILE B 1 76 ? 5.453 3.004 6.758 1 91.69 76 ILE B N 1
ATOM 1567 C CA . ILE B 1 76 ? 5.238 4.441 6.633 1 91.69 76 ILE B CA 1
ATOM 1568 C C . ILE B 1 76 ? 4.594 4.98 7.906 1 91.69 76 ILE B C 1
ATOM 1570 O O . ILE B 1 76 ? 5.016 6.016 8.43 1 91.69 76 ILE B O 1
ATOM 1574 N N . LYS B 1 77 ? 3.586 4.305 8.383 1 92.31 77 LYS B N 1
ATOM 1575 C CA . LYS B 1 77 ? 2.875 4.75 9.578 1 92.31 77 LYS B CA 1
ATOM 1576 C C . LYS B 1 77 ? 3.803 4.781 10.789 1 92.31 77 LYS B C 1
ATOM 1578 O O . LYS B 1 77 ? 3.758 5.719 11.586 1 92.31 77 LYS B O 1
ATOM 1583 N N . THR B 1 78 ? 4.59 3.764 10.992 1 90.44 78 THR B N 1
ATOM 1584 C CA . THR B 1 78 ? 5.523 3.691 12.109 1 90.44 78 THR B CA 1
ATOM 1585 C C . THR B 1 78 ? 6.508 4.855 12.07 1 90.44 78 THR B C 1
ATOM 1587 O O . THR B 1 78 ? 6.73 5.523 13.078 1 90.44 78 THR B O 1
ATOM 1590 N N . GLU B 1 79 ? 6.992 5.09 10.859 1 92.5 79 GLU B N 1
ATOM 1591 C CA . GLU B 1 79 ? 7.938 6.191 10.719 1 92.5 79 GLU B CA 1
ATOM 1592 C C . GLU B 1 79 ? 7.254 7.539 10.93 1 92.5 79 GLU B C 1
ATOM 1594 O O . GLU B 1 79 ? 7.812 8.43 11.57 1 92.5 79 GLU B O 1
ATOM 1599 N N . ALA B 1 80 ? 6.078 7.684 10.359 1 93.81 80 ALA B N 1
ATOM 1600 C CA . ALA B 1 80 ? 5.32 8.914 10.57 1 93.81 80 ALA B CA 1
ATOM 1601 C C . ALA B 1 80 ? 5.02 9.125 12.055 1 93.81 80 ALA B C 1
ATOM 1603 O O . ALA B 1 80 ? 5.094 10.25 12.555 1 93.81 80 ALA B O 1
ATOM 1604 N N . SER B 1 81 ? 4.695 8.109 12.766 1 92.38 81 SER B N 1
ATOM 1605 C CA . SER B 1 81 ? 4.422 8.18 14.203 1 92.38 81 SER B CA 1
ATOM 1606 C C . SER B 1 81 ? 5.664 8.602 14.977 1 92.38 81 SER B C 1
ATOM 1608 O O . SER B 1 81 ? 5.578 9.406 15.906 1 92.38 81 SER B O 1
ATOM 1610 N N . ASN B 1 82 ? 6.785 8.055 14.594 1 92.25 82 ASN B N 1
ATOM 1611 C CA . ASN B 1 82 ? 8.047 8.438 15.219 1 92.25 82 ASN B CA 1
ATOM 1612 C C . ASN B 1 82 ? 8.328 9.93 15.031 1 92.25 82 ASN B C 1
ATOM 1614 O O . ASN B 1 82 ? 8.805 10.594 15.961 1 92.25 82 ASN B O 1
ATOM 1618 N N . LEU B 1 83 ? 8.055 10.375 13.859 1 93.38 83 LEU B N 1
ATOM 1619 C CA . LEU B 1 83 ? 8.25 11.797 13.57 1 93.38 83 LEU B CA 1
ATOM 1620 C C . LEU B 1 83 ? 7.324 12.656 14.43 1 93.38 83 LEU B C 1
ATOM 1622 O O . LEU B 1 83 ? 7.715 13.734 14.875 1 93.38 83 LEU B O 1
ATOM 1626 N N . VAL B 1 84 ? 6.113 12.234 14.688 1 93.69 84 VAL B N 1
ATOM 1627 C CA . VAL B 1 84 ? 5.16 12.961 15.523 1 93.69 84 VAL B CA 1
ATOM 1628 C C . VAL B 1 84 ? 5.68 13.031 16.953 1 93.69 84 VAL B C 1
ATOM 1630 O O . VAL B 1 84 ? 5.613 14.078 17.594 1 93.69 84 VAL B O 1
ATOM 1633 N N . TYR B 1 85 ? 6.191 11.922 17.422 1 90.69 85 TYR B N 1
ATOM 1634 C CA . TYR B 1 85 ? 6.754 11.883 18.766 1 90.69 85 TYR B CA 1
ATOM 1635 C C . TYR B 1 85 ? 7.961 12.805 18.891 1 90.69 85 TYR B C 1
ATOM 1637 O O . TYR B 1 85 ? 8.094 13.531 19.875 1 90.69 85 TYR B O 1
ATOM 1645 N N . GLN B 1 86 ? 8.773 12.812 17.938 1 92.44 86 GLN B N 1
ATOM 1646 C CA . GLN B 1 86 ? 9.969 13.641 17.938 1 92.44 86 GLN B CA 1
ATOM 1647 C C . GLN B 1 86 ? 9.609 15.125 17.922 1 92.44 86 GLN B C 1
ATOM 1649 O O . GLN B 1 86 ? 10.297 15.938 18.531 1 92.44 86 GLN B O 1
ATOM 1654 N N . ASN B 1 87 ? 8.516 15.453 17.172 1 91.88 87 ASN B N 1
ATOM 1655 C CA . ASN B 1 87 ? 8.094 16.844 17.016 1 91.88 87 ASN B CA 1
ATOM 1656 C C . ASN B 1 87 ? 7.098 17.25 18.094 1 91.88 87 ASN B C 1
ATOM 1658 O O . ASN B 1 87 ? 6.664 18.406 18.141 1 91.88 87 ASN B O 1
ATOM 1662 N N . SER B 1 88 ? 6.742 16.328 18.953 1 91.88 88 SER B N 1
ATOM 1663 C CA . SER B 1 88 ? 5.812 16.562 20.047 1 91.88 88 SER B CA 1
ATOM 1664 C C . SER B 1 88 ? 4.453 17.031 19.531 1 91.88 88 SER B C 1
ATOM 1666 O O . SER B 1 88 ? 3.889 18 20.031 1 91.88 88 SER B O 1
ATOM 1668 N N . LYS B 1 89 ? 4.125 16.453 18.438 1 89.75 89 LYS B N 1
ATOM 1669 C CA . LYS B 1 89 ? 2.785 16.672 17.906 1 89.75 89 LYS B CA 1
ATOM 1670 C C . LYS B 1 89 ? 1.807 15.617 18.422 1 89.75 89 LYS B C 1
ATOM 1672 O O . LYS B 1 89 ? 2.215 14.625 19.031 1 89.75 89 LYS B O 1
ATOM 1677 N N . ALA B 1 90 ? 0.568 15.906 18.25 1 90.94 90 ALA B N 1
ATOM 1678 C CA . ALA B 1 90 ? -0.447 15.008 18.781 1 90.94 90 ALA B CA 1
ATOM 1679 C C . ALA B 1 90 ? -1.059 14.148 17.672 1 90.94 90 ALA B C 1
ATOM 1681 O O . ALA B 1 90 ? -1.662 13.109 17.953 1 90.94 90 ALA B O 1
ATOM 1682 N N . THR B 1 91 ? -0.984 14.539 16.422 1 93.75 91 THR B N 1
ATOM 1683 C CA . THR B 1 91 ? -1.647 13.844 15.32 1 93.75 91 THR B CA 1
ATOM 1684 C C . THR B 1 91 ? -0.722 13.734 14.109 1 93.75 91 THR B C 1
ATOM 1686 O O . THR B 1 91 ? 0.129 14.602 13.891 1 93.75 91 THR B O 1
ATOM 1689 N N . ILE B 1 92 ? -0.842 12.68 13.406 1 94.38 92 ILE B N 1
ATOM 1690 C CA . ILE B 1 92 ? -0.087 12.492 12.172 1 94.38 92 ILE B CA 1
ATOM 1691 C C . ILE B 1 92 ? -0.693 13.352 11.062 1 94.38 92 ILE B C 1
ATOM 1693 O O . ILE B 1 92 ? -1.889 13.25 10.773 1 94.38 92 ILE B O 1
ATOM 1697 N N . THR B 1 93 ? 0.065 14.195 10.539 1 93.81 93 THR B N 1
ATOM 1698 C CA . THR B 1 93 ? -0.37 15.047 9.43 1 93.81 93 THR B CA 1
ATOM 1699 C C . THR B 1 93 ? 0.26 14.586 8.117 1 93.81 93 THR B C 1
ATOM 1701 O O . THR B 1 93 ? 1.053 13.641 8.102 1 93.81 93 THR B O 1
ATOM 1704 N N . SER B 1 94 ? -0.168 15.258 7.02 1 92.44 94 SER B N 1
ATOM 1705 C CA . SER B 1 94 ? 0.356 14.906 5.703 1 92.44 94 SER B CA 1
ATOM 1706 C C . SER B 1 94 ? 1.855 15.164 5.617 1 92.44 94 SER B C 1
ATOM 1708 O O . SER B 1 94 ? 2.572 14.469 4.891 1 92.44 94 SER B O 1
ATOM 1710 N N . ARG B 1 95 ? 2.314 16.062 6.406 1 92 95 ARG B N 1
ATOM 1711 C CA . ARG B 1 95 ? 3.738 16.391 6.395 1 92 95 ARG B CA 1
ATOM 1712 C C . ARG B 1 95 ? 4.566 15.219 6.926 1 92 95 ARG B C 1
ATOM 1714 O O . ARG B 1 95 ? 5.598 14.867 6.355 1 92 95 ARG B O 1
ATOM 1721 N N . GLU B 1 96 ? 4.199 14.633 8.023 1 93.69 96 GLU B N 1
ATOM 1722 C CA . GLU B 1 96 ? 4.898 13.477 8.586 1 93.69 96 GLU B CA 1
ATOM 1723 C C . GLU B 1 96 ? 4.84 12.281 7.637 1 93.69 96 GLU B C 1
ATOM 1725 O O . GLU B 1 96 ? 5.805 11.523 7.527 1 93.69 96 GLU B O 1
ATOM 1730 N N . ILE B 1 97 ? 3.695 12.141 6.949 1 93.56 97 ILE B N 1
ATOM 1731 C CA . ILE B 1 97 ? 3.551 11.047 5.996 1 93.56 97 ILE B CA 1
ATOM 1732 C C . ILE B 1 97 ? 4.516 11.25 4.832 1 93.56 97 ILE B C 1
ATOM 1734 O O . ILE B 1 97 ? 5.219 10.312 4.43 1 93.56 97 ILE B O 1
ATOM 1738 N N . GLN B 1 98 ? 4.539 12.43 4.312 1 91.44 98 GLN B N 1
ATOM 1739 C CA . GLN B 1 98 ? 5.406 12.719 3.174 1 91.44 98 GLN B CA 1
ATOM 1740 C C . GLN B 1 98 ? 6.875 12.516 3.533 1 91.44 98 GLN B C 1
ATOM 1742 O O . GLN B 1 98 ? 7.637 11.945 2.75 1 91.44 98 GLN B O 1
ATOM 1747 N N . THR B 1 99 ? 7.242 13 4.699 1 91.94 99 THR B N 1
ATOM 1748 C CA . THR B 1 99 ? 8.617 12.82 5.152 1 91.94 99 THR B CA 1
ATOM 1749 C C . THR B 1 99 ? 8.938 11.336 5.328 1 91.94 99 THR B C 1
ATOM 1751 O O . THR B 1 99 ? 10 10.875 4.926 1 91.94 99 THR B O 1
ATOM 1754 N N . ALA B 1 100 ? 8.078 10.594 5.914 1 93.44 100 ALA B N 1
ATOM 1755 C CA . ALA B 1 100 ? 8.258 9.156 6.125 1 93.44 100 ALA B CA 1
ATOM 1756 C C . ALA B 1 100 ? 8.438 8.43 4.793 1 93.44 100 ALA B C 1
ATOM 1758 O O . ALA B 1 100 ? 9.289 7.543 4.672 1 93.44 100 ALA B O 1
ATOM 1759 N N . VAL B 1 101 ? 7.621 8.766 3.779 1 91.75 101 VAL B N 1
ATOM 1760 C CA . VAL B 1 101 ? 7.672 8.133 2.469 1 91.75 101 VAL B CA 1
ATOM 1761 C C . VAL B 1 101 ? 9.039 8.367 1.835 1 91.75 101 VAL B C 1
ATOM 1763 O O . VAL B 1 101 ? 9.625 7.445 1.251 1 91.75 101 VAL B O 1
ATOM 1766 N N . ARG B 1 102 ? 9.578 9.539 1.967 1 87.81 102 ARG B N 1
ATOM 1767 C CA . ARG B 1 102 ? 10.883 9.867 1.409 1 87.81 102 ARG B CA 1
ATOM 1768 C C . ARG B 1 102 ? 11.984 9.055 2.08 1 87.81 102 ARG B C 1
ATOM 1770 O O . ARG B 1 102 ? 12.992 8.727 1.45 1 87.81 102 ARG B O 1
ATOM 1777 N N . LEU B 1 103 ? 11.75 8.703 3.293 1 86.81 103 LEU B N 1
ATOM 1778 C CA . LEU B 1 103 ? 12.742 7.949 4.055 1 86.81 103 LEU B CA 1
ATOM 1779 C C . LEU B 1 103 ? 12.688 6.469 3.691 1 86.81 103 LEU B C 1
ATOM 1781 O O . LEU B 1 103 ? 13.719 5.789 3.697 1 86.81 103 LEU B O 1
ATOM 1785 N N . ILE B 1 104 ? 11.539 5.969 3.387 1 85.62 104 ILE B N 1
ATOM 1786 C CA . ILE B 1 104 ? 11.328 4.531 3.275 1 85.62 104 ILE B CA 1
ATOM 1787 C C . ILE B 1 104 ? 11.453 4.102 1.817 1 85.62 104 ILE B C 1
ATOM 1789 O O . ILE B 1 104 ? 12.031 3.051 1.523 1 85.62 104 ILE B O 1
ATOM 1793 N N . LEU B 1 105 ? 10.898 4.887 0.879 1 83.75 105 LEU B N 1
ATOM 1794 C CA . LEU B 1 105 ? 10.789 4.473 -0.516 1 83.75 105 LEU B CA 1
ATOM 1795 C C . LEU B 1 105 ? 11.906 5.082 -1.351 1 83.75 105 LEU B C 1
ATOM 1797 O O . LEU B 1 105 ? 12.375 6.184 -1.063 1 83.75 105 LEU B O 1
ATOM 1801 N N . PRO B 1 106 ? 12.273 4.223 -2.34 1 78.19 106 PRO B N 1
ATOM 1802 C CA . PRO B 1 106 ? 13.258 4.805 -3.262 1 78.19 106 PRO B CA 1
ATOM 1803 C C . PRO B 1 106 ? 12.812 6.156 -3.816 1 78.19 106 PRO B C 1
ATOM 1805 O O . PRO B 1 106 ? 11.617 6.43 -3.902 1 78.19 106 PRO B O 1
ATOM 1808 N N . GLY B 1 107 ? 13.789 7.008 -4.145 1 72.56 107 GLY B N 1
ATOM 1809 C CA . GLY B 1 107 ? 13.609 8.398 -4.516 1 72.56 107 GLY B CA 1
ATOM 1810 C C . GLY B 1 107 ? 12.547 8.602 -5.578 1 72.56 107 GLY B C 1
ATOM 1811 O O . GLY B 1 107 ? 11.664 9.445 -5.422 1 72.56 107 GLY B O 1
ATOM 1812 N N . GLU B 1 108 ? 12.586 7.789 -6.613 1 69.62 108 GLU B N 1
ATOM 1813 C CA . GLU B 1 108 ? 11.625 8.008 -7.695 1 69.62 108 GLU B CA 1
ATOM 1814 C C . GLU B 1 108 ? 10.203 7.672 -7.25 1 69.62 108 GLU B C 1
ATOM 1816 O O . GLU B 1 108 ? 9.266 8.406 -7.555 1 69.62 108 GLU B O 1
ATOM 1821 N N . LEU B 1 109 ? 10.094 6.641 -6.547 1 74.81 109 LEU B N 1
ATOM 1822 C CA . LEU B 1 109 ? 8.789 6.25 -6.035 1 74.81 109 LEU B CA 1
ATOM 1823 C C . LEU B 1 109 ? 8.289 7.25 -5 1 74.81 109 LEU B C 1
ATOM 1825 O O . LEU B 1 109 ? 7.105 7.602 -4.988 1 74.81 109 LEU B O 1
ATOM 1829 N N . ALA B 1 110 ? 9.164 7.676 -4.207 1 78.94 110 ALA B N 1
ATOM 1830 C CA . ALA B 1 110 ? 8.812 8.672 -3.201 1 78.94 110 ALA B CA 1
ATOM 1831 C C . ALA B 1 110 ? 8.336 9.969 -3.855 1 78.94 110 ALA B C 1
ATOM 1833 O O . ALA B 1 110 ? 7.34 10.562 -3.426 1 78.94 110 ALA B O 1
ATOM 1834 N N . LYS B 1 111 ? 9.109 10.344 -4.875 1 75.44 111 LYS B N 1
ATOM 1835 C CA . LYS B 1 111 ? 8.758 11.586 -5.555 1 75.44 111 LYS B CA 1
ATOM 1836 C C . LYS B 1 111 ? 7.379 11.492 -6.191 1 75.44 111 LYS B C 1
ATOM 1838 O O . LYS B 1 111 ? 6.566 12.414 -6.066 1 75.44 111 LYS B O 1
ATOM 1843 N N . HIS B 1 112 ? 7.098 10.445 -6.902 1 69.31 112 HIS B N 1
ATOM 1844 C CA . HIS B 1 112 ? 5.785 10.227 -7.492 1 69.31 112 HIS B CA 1
ATOM 1845 C C . HIS B 1 112 ? 4.699 10.172 -6.422 1 69.31 112 HIS B C 1
ATOM 1847 O O . HIS B 1 112 ? 3.674 10.844 -6.535 1 69.31 112 HIS B O 1
ATOM 1853 N N . ALA B 1 113 ? 5.09 9.445 -5.426 1 74 113 ALA B N 1
ATOM 1854 C CA . ALA B 1 113 ? 4.145 9.266 -4.328 1 74 113 ALA B CA 1
ATOM 1855 C C . ALA B 1 113 ? 3.861 10.586 -3.623 1 74 113 ALA B C 1
ATOM 1857 O O . ALA B 1 113 ? 2.715 10.883 -3.279 1 74 113 ALA B O 1
ATOM 1858 N N . ILE B 1 114 ? 4.812 11.43 -3.43 1 73.75 114 ILE B N 1
ATOM 1859 C CA . ILE B 1 114 ? 4.66 12.734 -2.787 1 73.75 114 ILE B CA 1
ATOM 1860 C C . ILE B 1 114 ? 3.799 13.641 -3.664 1 73.75 114 ILE B C 1
ATOM 1862 O O . ILE B 1 114 ? 2.906 14.328 -3.166 1 73.75 114 ILE B O 1
ATOM 1866 N N . THR B 1 115 ? 4.02 13.531 -4.926 1 72.06 115 THR B N 1
ATOM 1867 C CA . THR B 1 115 ? 3.24 14.344 -5.855 1 72.06 115 THR B CA 1
ATOM 1868 C C . THR B 1 115 ? 1.777 13.906 -5.859 1 72.06 115 THR B C 1
ATOM 1870 O O . THR B 1 115 ? 0.874 14.742 -5.805 1 72.06 115 THR B O 1
ATOM 1873 N N . GLU B 1 116 ? 1.576 12.695 -5.832 1 74.44 116 GLU B N 1
ATOM 1874 C CA . GLU B 1 116 ? 0.215 12.164 -5.832 1 74.44 116 GLU B CA 1
ATOM 1875 C C . GLU B 1 116 ? -0.466 12.398 -4.488 1 74.44 116 GLU B C 1
ATOM 1877 O O . GLU B 1 116 ? -1.667 12.672 -4.434 1 74.44 116 GLU B O 1
ATOM 1882 N N . GLY B 1 117 ? 0.248 12.219 -3.422 1 74.12 117 GLY B N 1
ATOM 1883 C CA . GLY B 1 117 ? -0.267 12.547 -2.102 1 74.12 117 GLY B CA 1
ATOM 1884 C C . GLY B 1 117 ? -0.679 14 -1.97 1 74.12 117 GLY B C 1
ATOM 1885 O O . GLY B 1 117 ? -1.704 14.305 -1.358 1 74.12 117 GLY B O 1
ATOM 1886 N N . ALA B 1 118 ? 0.124 14.828 -2.496 1 74.25 118 ALA B N 1
ATOM 1887 C CA . ALA B 1 118 ? -0.185 16.25 -2.484 1 74.25 118 ALA B CA 1
ATOM 1888 C C . ALA B 1 118 ? -1.465 16.547 -3.262 1 74.25 118 ALA B C 1
ATOM 1890 O O . ALA B 1 118 ? -2.279 17.375 -2.844 1 74.25 118 ALA B O 1
ATOM 1891 N N . LYS B 1 119 ? -1.672 15.812 -4.34 1 72.94 119 LYS B N 1
ATOM 1892 C CA . LYS B 1 119 ? -2.893 15.953 -5.129 1 72.94 119 LYS B CA 1
ATOM 1893 C C . LYS B 1 119 ? -4.113 15.492 -4.336 1 72.94 119 LYS B C 1
ATOM 1895 O O . LYS B 1 119 ? -5.164 16.141 -4.371 1 72.94 119 LYS B O 1
ATOM 1900 N N . ALA B 1 120 ? -3.848 14.477 -3.695 1 71.88 120 ALA B N 1
ATOM 1901 C CA . ALA B 1 120 ? -4.926 13.93 -2.877 1 71.88 120 ALA B CA 1
ATOM 1902 C C . ALA B 1 120 ? -5.297 14.883 -1.744 1 71.88 120 ALA B C 1
ATOM 1904 O O . ALA B 1 120 ? -6.477 15.07 -1.443 1 71.88 120 ALA B O 1
ATOM 1905 N N . VAL B 1 121 ? -4.395 15.539 -1.082 1 71.31 121 VAL B N 1
ATOM 1906 C CA . VAL B 1 121 ? -4.602 16.469 0.025 1 71.31 121 VAL B CA 1
ATOM 1907 C C . VAL B 1 121 ? -5.281 17.734 -0.485 1 71.31 121 VAL B C 1
ATOM 1909 O O . VAL B 1 121 ? -6.172 18.281 0.176 1 71.31 121 VAL B O 1
ATOM 1912 N N . THR B 1 122 ? -4.887 18.172 -1.529 1 66.94 122 THR B N 1
ATOM 1913 C CA . THR B 1 122 ? -5.461 19.391 -2.102 1 66.94 122 THR B CA 1
ATOM 1914 C C . THR B 1 122 ? -6.922 19.172 -2.479 1 66.94 122 THR B C 1
ATOM 1916 O O . THR B 1 122 ? -7.758 20.062 -2.275 1 66.94 122 THR B O 1
ATOM 1919 N N . LYS B 1 123 ? -7.234 17.984 -2.799 1 60.75 123 LYS B N 1
ATOM 1920 C CA . LYS B 1 123 ? -8.609 17.672 -3.184 1 60.75 123 LYS B CA 1
ATOM 1921 C C . LYS B 1 123 ? -9.531 17.672 -1.971 1 60.75 123 LYS B C 1
ATOM 1923 O O . LYS B 1 123 ? -10.68 18.094 -2.062 1 60.75 123 LYS B O 1
ATOM 1928 N N . TYR B 1 124 ? -9.117 17.312 -0.843 1 55.94 124 TYR B N 1
ATOM 1929 C CA . TYR B 1 124 ? -9.914 17.234 0.375 1 55.94 124 TYR B CA 1
ATOM 1930 C C . TYR B 1 124 ? -10.117 18.625 0.982 1 55.94 124 TYR B C 1
ATOM 1932 O O . TYR B 1 124 ? -11.188 18.922 1.517 1 55.94 124 TYR B O 1
ATOM 1940 N N . THR B 1 125 ? -9.195 19.453 1.165 1 53.88 125 THR B N 1
ATOM 1941 C CA . THR B 1 125 ? -9.336 20.75 1.809 1 53.88 125 THR B CA 1
ATOM 1942 C C . THR B 1 125 ? -10.305 21.625 1.029 1 53.88 125 THR B C 1
ATOM 1944 O O . THR B 1 125 ? -10.938 22.531 1.6 1 53.88 125 THR B O 1
ATOM 1947 N N . ASN B 1 126 ? -10.461 21.391 -0.14 1 46.91 126 ASN B N 1
ATOM 1948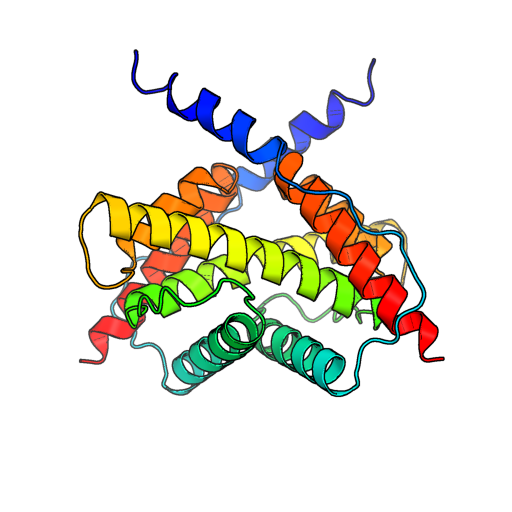 C CA . ASN B 1 126 ? -11.375 22.281 -0.856 1 46.91 126 ASN B CA 1
ATOM 1949 C C . ASN B 1 126 ? -12.836 21.938 -0.565 1 46.91 126 ASN B C 1
ATOM 1951 O O . ASN B 1 126 ? -13.742 22.516 -1.163 1 46.91 126 ASN B O 1
ATOM 1955 N N . THR B 1 127 ? -13 20.875 0.096 1 42.16 127 THR B N 1
ATOM 1956 C CA . THR B 1 127 ? -14.406 20.641 0.418 1 42.16 127 THR B CA 1
ATOM 1957 C C . THR B 1 127 ? -14.781 21.328 1.727 1 42.16 127 THR B C 1
ATOM 1959 O O . THR B 1 127 ? -15.93 21.266 2.164 1 42.16 127 THR B O 1
ATOM 1962 N N . LYS B 1 128 ? -13.891 21.969 2.477 1 40.03 128 LYS B N 1
ATOM 1963 C CA . LYS B 1 128 ? -14.484 22.797 3.525 1 40.03 128 LYS B CA 1
ATOM 1964 C C . LYS B 1 128 ? -14.781 24.203 3.018 1 40.03 128 LYS B C 1
ATOM 1966 O O . LYS B 1 128 ? -14 24.766 2.244 1 40.03 128 LYS B O 1
#

Foldseek 3Di:
DPPVPVLVPVLVVVVPVPDDPPDPPPDDDDPVNLVVLVVVVVVVVVVPVPDDPPDDDDSVRSVVVSVVVVVVVVQLVVQLVVVCVVVVHDDRDLVSSLVSLC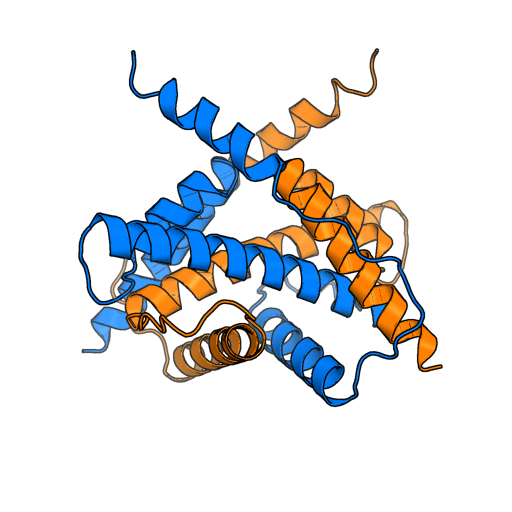SHDDPVVSVVVNVVSVVVVVVPVVVD/DPPVPPLVPVLPVVPPVPDDPPDPPPDDDDPVNLVVLVVVVVVVVVVPPDDPPPDDDDSVRSVVVSVVVVVVVVQLVVQLVVVCVVVVHDDRDLVSSLVSLCSHDDPVVSVVVNVVSVVVVVVPVVVD

Radius of gyration: 18.26 Å; Cα contacts (8 Å, |Δi|>4): 280; chains: 2; bounding box: 47×49×44 Å